Protein AF-A0A160VS84-F1 (afdb_monomer)

Nearest PDB structures (foldseek):
  8jcw-assembly1_3  TM=2.344E-01  e=6.563E+00  Homo sapiens

Secondary structure (DSSP, 8-state):
---SHHHHHHHHHHHHHHHHHHHHHHHHGGGS-HHHHHHHHHHHHHHHHHHHHHH-GGGHHHHHHHHHHHHHHHHHHHHHHTTSS-SSHHHHTTTHHHHHHHHHHHHTS--GGGHHHHHHHHHHHHHHHHHHHHHHHHHHHTTTTHHHHHHTT----S-SS---SHHHHHHHHHHHHHHHH---HHHHHHHHHHHHHTT--HHHHHHHHHHHHH--PPPPPTTS-HHHHHHHHHHHHHHHHHHHHHHHHHHT-

pLDDT: mean 80.09, std 15.18, range [36.78, 97.12]

Mean predicted aligned error: 15.79 Å

Sequence (253 aa):
MGTSAYYLKFQYSEVISAISIGISLFYIAPNLPEGIAFLLQGLGLGIPMYLLSNVIEPLRPMFHYASILTVLGYTLASLEGFRILKGSVFRENVKAFPIAGLLFGAYSVDISNLGVVGFLLRLFSLILSLYLISSLALLGISKKSEEEVIVGNLDIKFFEKSFEDPMLKEAEDAVKEFIVKGDKAPIITYIAFYGAQAGLSRERIEEIIRPILNYRRREYSILTPKWWKVMMEKREVKRREELIKGILRRLER

Solvent-accessible surface area (backbone atoms only — not comparable to full-atom values): 13366 Å² total; per-residue (Å²): 141,89,74,67,71,68,60,57,56,54,57,54,54,53,52,51,51,50,32,49,50,14,49,51,38,37,70,54,18,77,81,46,63,62,24,60,14,32,38,38,31,14,49,14,50,16,51,32,28,43,54,44,19,74,71,40,66,78,50,18,45,16,26,40,36,14,14,54,32,19,38,52,29,16,45,51,18,11,36,29,50,66,60,75,41,90,70,55,55,43,58,77,46,35,73,53,28,35,53,35,14,33,27,49,11,49,42,67,35,89,41,73,92,51,51,70,60,31,52,51,50,29,51,51,25,44,55,51,23,52,51,50,53,50,52,51,53,54,53,67,66,45,76,84,39,58,65,53,58,58,50,72,70,48,84,78,74,84,58,97,60,86,61,86,49,68,69,56,40,53,51,49,50,21,49,49,41,27,37,72,74,63,46,54,65,57,39,50,51,51,51,51,54,52,36,49,74,71,66,49,51,70,69,56,47,46,66,58,43,46,66,63,71,69,56,73,83,84,84,75,64,90,84,58,55,68,73,57,52,54,56,49,50,56,51,49,31,54,52,42,48,52,52,51,56,55,37,55,62,56,74,79,103

InterPro domains:
  IPR060749 Uncharacterized protein AF_2401 [PF27715] (16-253)

Radius of gyration: 28.33 Å; Cα contacts (8 Å, |Δi|>4): 251; chains: 1; bounding box: 63×30×99 Å

Organism: NCBI:txid54262

Structure (mmCIF, N/CA/C/O backbone):
data_AF-A0A160VS84-F1
#
_entry.id   AF-A0A160VS84-F1
#
loop_
_atom_site.group_PDB
_atom_site.id
_atom_site.type_symbol
_atom_site.label_atom_id
_atom_site.label_alt_id
_atom_site.label_comp_id
_atom_site.label_asym_id
_atom_site.label_entity_id
_atom_site.label_seq_id
_atom_site.pdbx_PDB_ins_code
_atom_site.Cartn_x
_atom_site.Cartn_y
_atom_site.Cartn_z
_atom_site.occupancy
_atom_site.B_iso_or_equiv
_atom_site.auth_seq_id
_atom_site.auth_comp_id
_atom_site.auth_asym_id
_atom_site.auth_atom_id
_atom_site.pdbx_PDB_model_num
ATOM 1 N N . MET A 1 1 ? 17.053 -0.630 -55.207 1.00 47.94 1 MET A N 1
ATOM 2 C CA . MET A 1 1 ? 17.166 0.183 -53.975 1.00 47.94 1 MET A CA 1
ATOM 3 C C . MET A 1 1 ? 15.968 1.119 -53.927 1.00 47.94 1 MET A C 1
ATOM 5 O O . MET A 1 1 ? 15.908 2.014 -54.753 1.00 47.94 1 MET A O 1
ATOM 9 N N . GLY A 1 2 ? 14.975 0.867 -53.070 1.00 53.59 2 GLY A N 1
ATOM 10 C CA . GLY A 1 2 ? 13.762 1.700 -53.048 1.00 53.59 2 GLY A CA 1
ATOM 11 C C . GLY A 1 2 ? 12.610 1.205 -52.169 1.00 53.59 2 GLY A C 1
ATOM 12 O O . GLY A 1 2 ? 11.464 1.489 -52.483 1.00 53.59 2 GLY A O 1
ATOM 13 N N . THR A 1 3 ? 12.876 0.450 -51.099 1.00 46.66 3 THR A N 1
ATOM 14 C CA . THR A 1 3 ? 11.820 -0.164 -50.266 1.00 46.66 3 THR A CA 1
ATOM 15 C C . THR A 1 3 ? 11.951 0.102 -48.761 1.00 46.66 3 THR A C 1
ATOM 17 O O . THR A 1 3 ? 11.240 -0.530 -47.995 1.00 46.66 3 THR A O 1
ATOM 20 N N . SER A 1 4 ? 12.791 1.031 -48.280 1.00 53.31 4 SER A N 1
ATOM 21 C CA . SER A 1 4 ? 12.966 1.206 -46.819 1.00 53.31 4 SER A CA 1
ATOM 22 C C . SER A 1 4 ? 12.065 2.262 -46.160 1.00 53.31 4 SER A C 1
ATOM 24 O O . SER A 1 4 ? 11.786 2.153 -44.970 1.00 53.31 4 SER A O 1
ATOM 26 N N . ALA A 1 5 ? 11.543 3.253 -46.892 1.00 50.44 5 ALA A N 1
ATOM 27 C CA . ALA A 1 5 ? 10.802 4.358 -46.266 1.00 50.44 5 ALA A CA 1
ATOM 28 C C . ALA A 1 5 ? 9.355 4.002 -45.863 1.00 50.44 5 ALA A C 1
ATOM 30 O O . ALA A 1 5 ? 8.844 4.520 -44.870 1.00 50.44 5 ALA A O 1
ATOM 31 N N . TYR A 1 6 ? 8.691 3.107 -46.603 1.00 42.88 6 TYR A N 1
ATOM 32 C CA . TYR A 1 6 ? 7.296 2.736 -46.327 1.00 42.88 6 TYR A CA 1
ATOM 33 C C . TYR A 1 6 ? 7.153 1.793 -45.124 1.00 42.88 6 TYR A C 1
ATOM 35 O O . TYR A 1 6 ? 6.213 1.950 -44.347 1.00 42.88 6 TYR A O 1
ATOM 43 N N . TYR A 1 7 ? 8.108 0.882 -44.912 1.00 44.47 7 TYR A N 1
ATOM 44 C CA . TYR A 1 7 ? 8.084 -0.036 -43.766 1.00 44.47 7 TYR A CA 1
ATOM 45 C C . TYR A 1 7 ? 8.357 0.675 -42.436 1.00 44.47 7 TYR A C 1
ATOM 47 O O . TYR A 1 7 ? 7.700 0.378 -41.442 1.00 44.47 7 TYR A O 1
ATOM 55 N N . LEU A 1 8 ? 9.243 1.678 -42.426 1.00 50.06 8 LEU A N 1
ATOM 56 C CA . LEU A 1 8 ? 9.500 2.494 -41.235 1.00 50.06 8 LEU A CA 1
ATOM 57 C C . LEU A 1 8 ? 8.254 3.279 -40.795 1.00 50.06 8 LEU A C 1
ATOM 59 O O . LEU A 1 8 ? 7.961 3.360 -39.607 1.00 50.06 8 LEU A O 1
ATOM 63 N N . LYS A 1 9 ? 7.481 3.833 -41.737 1.00 50.44 9 LYS A N 1
ATOM 64 C CA . LYS A 1 9 ? 6.324 4.685 -41.413 1.00 50.44 9 LYS A CA 1
ATOM 65 C C . LYS A 1 9 ? 5.155 3.903 -40.798 1.00 50.44 9 LYS A C 1
ATOM 67 O O . LYS A 1 9 ? 4.474 4.429 -39.920 1.00 50.44 9 LYS A O 1
ATOM 72 N N . PHE A 1 10 ? 4.952 2.656 -41.228 1.00 49.56 10 PHE A N 1
ATOM 73 C CA . PHE A 1 10 ? 3.892 1.787 -40.707 1.00 49.56 10 PHE A CA 1
ATOM 74 C C . PHE A 1 10 ? 4.165 1.397 -39.243 1.00 49.56 10 PHE A C 1
ATOM 76 O O . PHE A 1 10 ? 3.295 1.548 -38.386 1.00 49.56 10 PHE A O 1
ATOM 83 N N . GLN A 1 11 ? 5.421 1.061 -38.932 1.00 65.19 11 GLN A N 1
ATOM 84 C CA . GLN A 1 11 ? 5.853 0.599 -37.610 1.00 65.19 11 GLN A CA 1
ATOM 85 C C . GLN A 1 11 ? 5.661 1.647 -36.497 1.00 65.19 11 GLN A C 1
ATOM 87 O O . GLN A 1 11 ? 5.225 1.313 -35.397 1.00 65.19 11 GLN A O 1
ATOM 92 N N . TYR A 1 12 ? 5.923 2.931 -36.774 1.00 73.88 12 TYR A N 1
ATOM 93 C CA . TYR A 1 12 ? 5.720 3.991 -35.776 1.00 73.88 12 TYR A CA 1
ATOM 94 C C . TYR A 1 12 ? 4.242 4.307 -35.534 1.00 73.88 12 TYR A C 1
ATOM 96 O O . TYR A 1 12 ? 3.856 4.575 -34.397 1.00 73.88 12 TYR A O 1
ATOM 104 N N . SER A 1 13 ? 3.409 4.269 -36.579 1.00 79.31 13 SER A N 1
ATOM 105 C CA . SER A 1 13 ? 1.977 4.559 -36.440 1.00 79.31 13 SER A CA 1
ATOM 106 C C . SER A 1 13 ? 1.261 3.527 -35.562 1.00 79.31 13 SER A C 1
ATOM 108 O O . SER A 1 13 ? 0.465 3.901 -34.700 1.00 79.31 13 SER A O 1
ATOM 110 N N . GLU A 1 14 ? 1.627 2.250 -35.696 1.00 82.06 14 GLU A N 1
ATOM 111 C CA . GLU A 1 14 ? 1.099 1.160 -34.874 1.00 82.06 14 GLU A CA 1
ATOM 112 C C . GLU A 1 14 ? 1.511 1.317 -33.406 1.00 82.06 14 GLU A C 1
ATOM 114 O O . GLU A 1 14 ? 0.655 1.270 -32.521 1.00 82.06 14 GLU A O 1
ATOM 119 N N . VAL A 1 15 ? 2.790 1.608 -33.134 1.00 86.25 15 VAL A N 1
ATOM 120 C CA . VAL A 1 15 ? 3.281 1.821 -31.762 1.00 86.25 15 VAL A CA 1
ATOM 121 C C . VAL A 1 15 ? 2.582 3.003 -31.092 1.00 86.25 15 VAL A C 1
ATOM 123 O O . VAL A 1 15 ? 2.129 2.881 -29.955 1.00 86.25 15 VAL A O 1
ATOM 126 N N . ILE A 1 16 ? 2.462 4.138 -31.786 1.00 87.94 16 ILE A N 1
ATOM 127 C CA . ILE A 1 16 ? 1.804 5.332 -31.240 1.00 87.94 16 ILE A CA 1
ATOM 128 C C . ILE A 1 16 ? 0.332 5.035 -30.957 1.00 87.94 16 ILE A C 1
ATOM 130 O O . ILE A 1 16 ? -0.148 5.359 -29.874 1.00 87.94 16 ILE A O 1
ATOM 134 N N . SER A 1 17 ? -0.368 4.365 -31.878 1.00 89.88 17 SER A N 1
ATOM 135 C CA . SER A 1 17 ? -1.777 4.009 -31.685 1.00 89.88 17 SER A CA 1
ATOM 136 C C . SER A 1 17 ? -1.987 3.095 -30.473 1.00 89.88 17 SER A C 1
ATOM 138 O O . SER A 1 17 ? -2.872 3.346 -29.657 1.00 89.88 17 SER A O 1
ATOM 140 N N . ALA A 1 18 ? -1.128 2.092 -30.285 1.00 89.19 18 ALA A N 1
ATOM 141 C CA . ALA A 1 18 ? -1.210 1.180 -29.154 1.00 89.19 18 ALA A CA 1
ATOM 142 C C . ALA A 1 18 ? -0.843 1.865 -27.825 1.00 89.19 18 ALA A C 1
ATOM 144 O O . ALA A 1 18 ? -1.477 1.597 -26.803 1.00 89.19 18 ALA A O 1
ATOM 145 N N . ILE A 1 19 ? 0.112 2.804 -27.836 1.00 92.44 19 ILE A N 1
ATOM 146 C CA . ILE A 1 19 ? 0.403 3.663 -26.679 1.00 92.44 19 ILE A CA 1
ATOM 147 C C . ILE A 1 19 ? -0.818 4.523 -26.335 1.00 92.44 19 ILE A C 1
ATOM 149 O O . ILE A 1 19 ? -1.213 4.573 -25.171 1.00 92.44 19 ILE A O 1
ATOM 153 N N . SER A 1 20 ? -1.443 5.163 -27.328 1.00 93.06 20 SER A N 1
ATOM 154 C CA . SER A 1 20 ? -2.650 5.967 -27.124 1.00 93.06 20 SER A CA 1
ATOM 155 C C . SER A 1 20 ? -3.784 5.135 -26.528 1.00 93.06 20 SER A C 1
ATOM 157 O O . SER A 1 20 ? -4.372 5.556 -25.536 1.00 93.06 20 SER A O 1
ATOM 159 N N . ILE A 1 21 ? -4.036 3.933 -27.059 1.00 93.25 21 ILE A N 1
ATOM 160 C CA . ILE A 1 21 ? -5.044 3.006 -26.524 1.00 93.25 21 ILE A CA 1
ATOM 161 C C . ILE A 1 21 ? -4.725 2.629 -25.073 1.00 93.25 21 ILE A C 1
ATOM 163 O O . ILE A 1 21 ? -5.611 2.688 -24.222 1.00 93.25 21 ILE A O 1
ATOM 167 N N . GLY A 1 22 ? -3.471 2.282 -24.765 1.00 92.12 22 GLY A N 1
ATOM 168 C CA . GLY A 1 22 ? -3.052 1.949 -23.402 1.00 92.12 22 GLY A CA 1
ATOM 169 C C . GLY A 1 22 ? -3.292 3.099 -22.420 1.00 92.12 22 GLY A C 1
ATOM 170 O O . GLY A 1 22 ? -3.908 2.909 -21.369 1.00 92.12 22 GLY A O 1
ATOM 171 N N . ILE A 1 23 ? -2.903 4.318 -22.800 1.00 90.88 23 ILE A N 1
ATOM 172 C CA . ILE A 1 23 ? -3.137 5.521 -21.994 1.00 90.88 23 ILE A CA 1
ATOM 173 C C . ILE A 1 23 ? -4.642 5.762 -21.807 1.00 90.88 23 ILE A C 1
ATOM 175 O O . ILE A 1 23 ? -5.085 6.013 -20.687 1.00 90.88 23 ILE A O 1
ATOM 179 N N . SER A 1 24 ? -5.450 5.641 -22.863 1.00 92.94 24 SER A N 1
ATOM 180 C CA . SER A 1 24 ? -6.907 5.777 -22.765 1.00 92.94 24 SER A CA 1
ATOM 181 C C . SER A 1 24 ? -7.516 4.758 -21.800 1.00 92.94 24 SER A C 1
ATOM 183 O O . SER A 1 24 ? -8.329 5.136 -20.956 1.00 92.94 24 SER A O 1
ATOM 185 N N . LEU A 1 25 ? -7.088 3.492 -21.860 1.00 90.75 25 LEU A N 1
ATOM 186 C CA . LEU A 1 25 ? -7.521 2.458 -20.915 1.00 90.75 25 LEU A CA 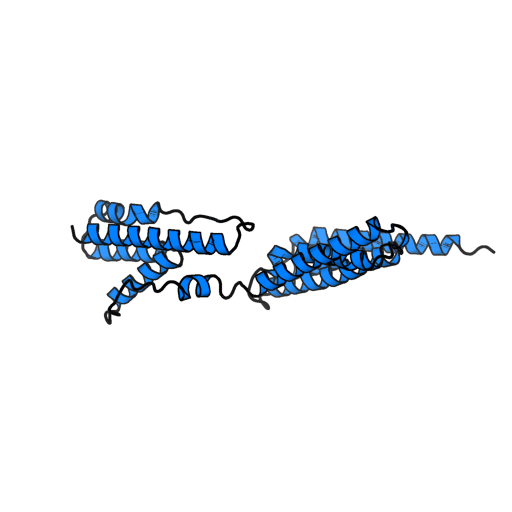1
ATOM 187 C C . LEU A 1 25 ? -7.168 2.834 -19.473 1.00 90.75 25 LEU A C 1
ATOM 189 O O . LEU A 1 25 ? -8.019 2.720 -18.594 1.00 90.75 25 LEU A O 1
ATOM 193 N N . PHE A 1 26 ? -5.957 3.343 -19.234 1.00 90.62 26 PHE A N 1
ATOM 194 C CA . PHE A 1 26 ? -5.530 3.782 -17.906 1.00 90.62 26 PHE A CA 1
ATOM 195 C C . PHE A 1 26 ? -6.420 4.900 -17.334 1.00 90.62 26 PHE A C 1
ATOM 197 O O . PHE A 1 26 ? -6.752 4.865 -16.149 1.00 90.62 26 PHE A O 1
ATOM 204 N N . TYR A 1 27 ? -6.841 5.862 -18.162 1.00 90.25 27 TYR A N 1
ATOM 205 C CA . TYR A 1 27 ? -7.703 6.974 -17.736 1.00 90.25 27 TYR A CA 1
ATOM 206 C C . TYR A 1 27 ? -9.176 6.595 -17.558 1.00 90.25 27 TYR A C 1
ATOM 208 O O . TYR A 1 27 ? -9.849 7.185 -16.716 1.00 90.25 27 TYR A O 1
ATOM 216 N N . ILE A 1 28 ? -9.688 5.634 -18.331 1.00 92.75 28 ILE A N 1
ATOM 217 C CA . ILE A 1 28 ? -11.086 5.179 -18.232 1.00 92.75 28 ILE A CA 1
ATOM 218 C C . ILE A 1 28 ? -11.269 4.218 -17.050 1.00 92.75 28 ILE A C 1
ATOM 220 O O . ILE A 1 28 ? -12.317 4.215 -16.402 1.00 92.75 28 ILE A O 1
ATOM 224 N N . ALA A 1 29 ? -10.241 3.430 -16.739 1.00 86.69 29 ALA A N 1
ATOM 225 C CA . ALA A 1 29 ? -10.283 2.378 -15.734 1.00 86.69 29 ALA A CA 1
ATOM 226 C C . ALA A 1 29 ? -10.765 2.779 -14.319 1.00 86.69 29 ALA A C 1
ATOM 228 O O . ALA A 1 29 ? -11.477 1.971 -13.728 1.00 86.69 29 ALA A O 1
ATOM 229 N N . PRO A 1 30 ? -10.473 3.973 -13.755 1.00 83.75 30 PRO A N 1
ATOM 230 C CA . PRO A 1 30 ? -10.975 4.380 -12.437 1.00 83.75 30 PRO A CA 1
ATOM 231 C C . PRO A 1 30 ? -12.504 4.390 -12.301 1.00 83.75 30 PRO A C 1
ATOM 233 O O . PRO A 1 30 ? -13.007 4.339 -11.185 1.00 83.75 30 PRO A O 1
ATOM 236 N N . ASN A 1 31 ? -13.241 4.458 -13.415 1.00 86.62 31 ASN A N 1
ATOM 237 C CA . ASN A 1 31 ? -14.707 4.461 -13.415 1.00 86.62 31 ASN A CA 1
ATOM 238 C C . ASN A 1 31 ? -15.319 3.052 -13.306 1.00 86.62 31 ASN A C 1
ATOM 240 O O . ASN A 1 31 ? -16.540 2.905 -13.318 1.00 86.62 31 ASN A O 1
ATOM 244 N N . LEU A 1 32 ? -14.489 2.008 -13.256 1.00 88.00 32 LEU A N 1
ATOM 245 C CA . LEU A 1 32 ? -14.907 0.609 -13.224 1.00 88.00 32 LEU A CA 1
ATOM 246 C C . LEU A 1 32 ? -14.804 0.023 -11.805 1.00 88.00 32 LEU A C 1
ATOM 248 O O . LEU A 1 32 ? -14.143 0.600 -10.941 1.00 88.00 32 LEU A O 1
ATOM 252 N N . PRO A 1 33 ? -15.425 -1.144 -11.542 1.00 89.12 33 PRO A N 1
ATOM 253 C CA . PRO A 1 33 ? -15.282 -1.838 -10.264 1.00 89.12 33 PRO A CA 1
ATOM 254 C C . PRO A 1 33 ? -13.810 -2.096 -9.915 1.00 89.12 33 PRO A C 1
ATOM 256 O O . PRO A 1 33 ? -13.038 -2.480 -10.792 1.00 89.12 33 PRO A O 1
ATOM 259 N N . GLU A 1 34 ? -13.436 -1.941 -8.640 1.00 76.44 34 GLU A N 1
ATOM 260 C CA . GLU A 1 34 ? -12.035 -1.885 -8.180 1.00 76.44 34 GLU A CA 1
ATOM 261 C C . GLU A 1 34 ? -11.122 -2.966 -8.782 1.00 76.44 34 GLU A C 1
ATOM 263 O O . GLU A 1 34 ? -10.063 -2.647 -9.319 1.00 76.44 34 GLU A O 1
ATOM 268 N N . GLY A 1 35 ? -11.527 -4.242 -8.742 1.00 81.25 35 GLY A N 1
ATOM 269 C CA . GLY A 1 35 ? -10.725 -5.340 -9.295 1.00 81.25 35 GLY A CA 1
ATOM 270 C C . GLY A 1 35 ? -10.429 -5.171 -10.791 1.00 81.25 35 GLY A C 1
ATOM 271 O O . GLY A 1 35 ? -9.290 -5.342 -11.227 1.00 81.25 35 GLY A O 1
ATOM 272 N N . ILE A 1 36 ? -11.428 -4.764 -11.574 1.00 89.19 36 ILE A N 1
ATOM 273 C CA . ILE A 1 36 ? -11.304 -4.539 -13.021 1.00 89.19 36 ILE A CA 1
ATOM 274 C C . ILE A 1 36 ? -10.523 -3.248 -13.299 1.00 89.19 36 ILE A C 1
ATOM 276 O O . ILE A 1 36 ? -9.694 -3.220 -14.210 1.00 89.19 36 ILE A O 1
ATOM 280 N N . ALA A 1 37 ? -10.741 -2.206 -12.492 1.00 88.56 37 ALA A N 1
ATOM 281 C CA . ALA A 1 37 ? -10.046 -0.929 -12.601 1.00 88.56 37 ALA A CA 1
ATOM 282 C C . ALA A 1 37 ? -8.523 -1.110 -12.516 1.00 88.56 37 ALA A C 1
ATOM 284 O O . ALA A 1 37 ? -7.802 -0.674 -13.412 1.00 88.56 37 ALA A O 1
ATOM 285 N N . PHE A 1 38 ? -8.021 -1.821 -11.500 1.00 88.81 38 PHE A N 1
ATOM 286 C CA . PHE A 1 38 ? -6.580 -2.067 -11.376 1.00 88.81 38 PHE A CA 1
ATOM 287 C C . PHE A 1 38 ? -6.032 -2.912 -12.530 1.00 88.81 38 PHE A C 1
ATOM 289 O O . PHE A 1 38 ? -4.967 -2.605 -13.057 1.00 88.81 38 PHE A O 1
ATOM 296 N N . LEU A 1 39 ? -6.758 -3.935 -12.981 1.00 93.12 39 LEU A N 1
ATOM 297 C CA . LEU A 1 39 ? -6.299 -4.781 -14.085 1.00 93.12 39 LEU A CA 1
ATOM 298 C C . LEU A 1 39 ? -6.134 -3.968 -15.380 1.00 93.12 39 LEU A C 1
ATOM 300 O O . LEU A 1 39 ? -5.090 -4.037 -16.031 1.00 93.12 39 LEU A O 1
ATOM 304 N N . LEU A 1 40 ? -7.125 -3.138 -15.716 1.00 92.31 40 LEU A N 1
ATOM 305 C CA . LEU A 1 40 ? -7.075 -2.280 -16.901 1.00 92.31 40 LEU A CA 1
ATOM 306 C C . LEU A 1 40 ? -6.039 -1.161 -16.782 1.00 92.31 40 LEU A C 1
ATOM 308 O O . LEU A 1 40 ? -5.398 -0.840 -17.778 1.00 92.31 40 LEU A O 1
ATOM 312 N N . GLN A 1 41 ? -5.809 -0.610 -15.587 1.00 91.50 41 GLN A N 1
ATOM 313 C CA . GLN A 1 41 ? -4.693 0.315 -15.362 1.00 91.50 41 GLN A CA 1
ATOM 314 C C . GLN A 1 41 ? -3.335 -0.366 -15.566 1.00 91.50 41 GLN A C 1
ATOM 316 O O . GLN A 1 41 ? -2.444 0.209 -16.192 1.00 91.50 41 GLN A O 1
ATOM 321 N N . GLY A 1 42 ? -3.188 -1.601 -15.082 1.00 93.56 42 GLY A N 1
ATOM 322 C CA . GLY A 1 42 ? -1.980 -2.402 -15.249 1.00 93.56 42 GLY A CA 1
ATOM 323 C C . GLY A 1 42 ? -1.661 -2.685 -16.709 1.00 93.56 42 GLY A C 1
ATOM 324 O O . GLY A 1 42 ? -0.532 -2.465 -17.141 1.00 93.56 42 GLY A O 1
ATOM 325 N N . LEU A 1 43 ? -2.658 -3.112 -17.488 1.00 95.12 43 LEU A N 1
ATOM 326 C CA . LEU A 1 43 ? -2.511 -3.305 -18.934 1.00 95.12 43 LEU A CA 1
ATOM 327 C C . LEU A 1 43 ? -2.287 -1.975 -19.663 1.00 95.12 43 LEU A C 1
ATOM 329 O O . LEU A 1 43 ? -1.413 -1.887 -20.526 1.00 95.12 43 LEU A O 1
ATOM 333 N N . GLY A 1 44 ? -3.031 -0.937 -19.275 1.00 93.38 44 GLY A N 1
ATOM 334 C CA . GLY A 1 44 ? -2.958 0.399 -19.856 1.00 93.38 44 GLY A CA 1
ATOM 335 C C . GLY A 1 44 ? -1.592 1.065 -19.697 1.00 93.38 44 GLY A C 1
ATOM 336 O O . GLY A 1 44 ? -1.182 1.808 -20.578 1.00 93.38 44 GLY A O 1
ATOM 337 N N . LEU A 1 45 ? -0.849 0.760 -18.629 1.00 95.31 45 LEU A N 1
ATOM 338 C CA . LEU A 1 45 ? 0.540 1.205 -18.450 1.00 95.31 45 LEU A CA 1
ATOM 339 C C . LEU A 1 45 ? 1.574 0.190 -18.952 1.00 95.31 45 LEU A C 1
ATOM 341 O O . LEU A 1 45 ? 2.584 0.580 -19.540 1.00 95.31 45 LEU A O 1
ATOM 345 N N . GLY A 1 46 ? 1.332 -1.103 -18.737 1.00 96.25 46 GLY A N 1
ATOM 346 C CA . GLY A 1 46 ? 2.260 -2.172 -19.094 1.00 96.25 46 GLY A CA 1
ATOM 347 C C . GLY A 1 46 ? 2.490 -2.266 -20.600 1.00 96.25 46 GLY A C 1
ATOM 348 O O . GLY A 1 46 ? 3.637 -2.316 -21.036 1.00 96.25 46 GLY A O 1
ATOM 349 N N . ILE A 1 47 ? 1.424 -2.208 -21.407 1.00 95.00 47 ILE A N 1
ATOM 350 C CA . ILE A 1 47 ? 1.526 -2.297 -22.873 1.00 95.00 47 ILE A CA 1
ATOM 351 C C . ILE A 1 47 ? 2.369 -1.142 -23.446 1.00 95.00 47 ILE A C 1
ATOM 353 O O . ILE A 1 47 ? 3.337 -1.433 -24.153 1.00 95.00 47 ILE A O 1
ATOM 357 N N . PRO A 1 48 ? 2.106 0.145 -23.127 1.00 95.44 48 PRO A N 1
ATOM 358 C CA . PRO A 1 48 ? 2.977 1.237 -23.556 1.00 95.44 48 PRO A CA 1
ATOM 359 C C . PRO A 1 48 ? 4.435 1.057 -23.138 1.00 95.44 48 PRO A C 1
ATOM 361 O O . PRO A 1 48 ? 5.326 1.284 -23.951 1.00 95.44 48 PRO A O 1
ATOM 364 N N . MET A 1 49 ? 4.699 0.614 -21.904 1.00 96.00 49 MET A N 1
ATOM 365 C CA . MET A 1 49 ? 6.069 0.361 -21.449 1.00 96.00 49 MET A CA 1
ATOM 366 C C . MET A 1 49 ? 6.737 -0.758 -22.253 1.00 96.00 49 MET A C 1
ATOM 368 O O . MET A 1 49 ? 7.865 -0.592 -22.711 1.00 96.00 49 MET A O 1
ATOM 372 N N . TYR A 1 50 ? 6.046 -1.868 -22.507 1.00 95.94 50 TYR A N 1
ATOM 373 C CA . TYR A 1 50 ? 6.575 -2.941 -23.345 1.00 95.94 50 TYR A CA 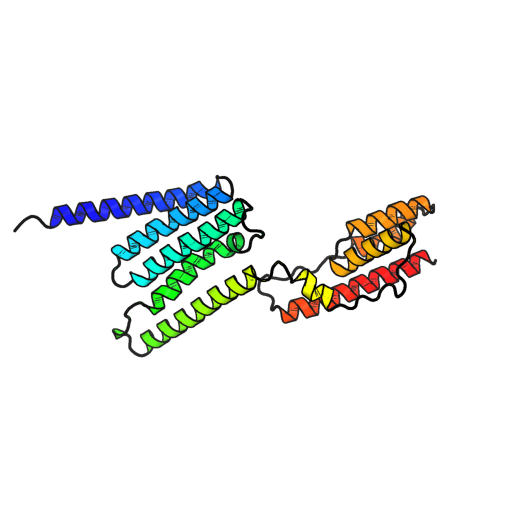1
ATOM 374 C C . TYR A 1 50 ? 6.897 -2.455 -24.764 1.00 95.94 50 TYR A C 1
ATOM 376 O O . TYR A 1 50 ? 7.973 -2.740 -25.289 1.00 95.94 50 TYR A O 1
ATOM 384 N N . LEU A 1 51 ? 6.010 -1.667 -25.371 1.00 94.06 51 LEU A N 1
ATOM 385 C CA . LEU A 1 51 ? 6.236 -1.103 -26.702 1.00 94.06 51 LEU A CA 1
ATOM 386 C C . LEU A 1 51 ? 7.424 -0.138 -26.724 1.00 94.06 51 LEU A C 1
ATOM 388 O O . LEU A 1 51 ? 8.282 -0.250 -27.598 1.00 94.06 51 LEU A O 1
ATOM 392 N N . LEU A 1 52 ? 7.532 0.749 -25.730 1.00 92.88 52 LEU A N 1
ATOM 393 C CA . LEU A 1 52 ? 8.681 1.646 -25.578 1.00 92.88 52 LEU A CA 1
ATOM 394 C C . LEU A 1 52 ? 9.995 0.872 -25.431 1.00 92.88 52 LEU A C 1
ATOM 396 O O . LEU A 1 52 ? 11.012 1.311 -25.965 1.00 92.88 52 LEU A O 1
ATOM 400 N N . SER A 1 53 ? 9.975 -0.303 -24.789 1.00 94.69 53 SER A N 1
ATOM 401 C CA . SER A 1 53 ? 11.163 -1.158 -24.673 1.00 94.69 53 SER A CA 1
ATOM 402 C C . SER A 1 53 ? 11.694 -1.647 -26.024 1.00 94.69 53 SER A C 1
ATOM 404 O O . SER A 1 53 ? 12.896 -1.850 -26.167 1.00 94.69 53 SER A O 1
ATOM 406 N N . ASN A 1 54 ? 10.823 -1.791 -27.027 1.00 89.81 54 ASN A N 1
ATOM 407 C CA . ASN A 1 54 ? 11.207 -2.222 -28.372 1.00 89.81 54 ASN A CA 1
ATOM 408 C C . ASN A 1 54 ? 11.615 -1.052 -29.282 1.00 89.81 54 ASN A C 1
ATOM 410 O O . ASN A 1 54 ? 12.293 -1.278 -30.278 1.00 89.81 54 ASN A O 1
ATOM 414 N N . VAL A 1 55 ? 11.213 0.183 -28.957 1.00 90.00 55 VAL A N 1
ATOM 415 C CA . VAL A 1 55 ? 11.546 1.382 -29.749 1.00 90.00 55 VAL A CA 1
ATOM 416 C C . VAL A 1 55 ? 12.809 2.076 -29.246 1.00 90.00 55 VAL A C 1
ATOM 418 O O . VAL A 1 55 ? 13.603 2.566 -30.046 1.00 90.00 55 VAL A O 1
ATOM 421 N N . ILE A 1 56 ? 13.009 2.137 -27.928 1.00 90.12 56 ILE A N 1
ATOM 422 C CA . ILE A 1 56 ? 14.129 2.854 -27.310 1.00 90.12 56 ILE A CA 1
ATOM 423 C C . ILE A 1 56 ? 15.176 1.838 -26.857 1.00 90.12 56 ILE A C 1
ATOM 425 O O . ILE A 1 56 ? 15.273 1.506 -25.677 1.00 90.12 56 ILE A O 1
ATOM 429 N N . GLU A 1 57 ? 15.965 1.346 -27.811 1.00 88.31 57 GLU A N 1
ATOM 430 C CA . GLU A 1 57 ? 16.935 0.263 -27.603 1.00 88.31 57 GLU A CA 1
ATOM 431 C C . GLU A 1 57 ? 17.900 0.492 -26.417 1.00 88.31 57 GLU A C 1
ATOM 433 O O . GLU A 1 57 ? 18.030 -0.420 -25.595 1.00 88.31 57 GLU A O 1
ATOM 438 N N . PRO A 1 58 ? 18.481 1.695 -26.202 1.00 88.94 58 PRO A N 1
ATOM 439 C CA . PRO A 1 58 ? 19.363 1.933 -25.055 1.00 88.94 58 PRO A CA 1
ATOM 440 C C . PRO A 1 58 ? 18.660 1.803 -23.698 1.00 88.94 58 PRO A C 1
ATOM 442 O O . PRO A 1 58 ? 19.285 1.448 -22.707 1.00 88.94 58 PRO A O 1
ATOM 445 N N . LEU A 1 59 ? 17.354 2.080 -23.634 1.00 91.19 59 LEU A N 1
ATOM 446 C CA . LEU A 1 59 ? 16.552 2.012 -22.407 1.00 91.19 59 LEU A CA 1
ATOM 447 C C . LEU A 1 59 ? 15.675 0.756 -22.355 1.00 91.19 59 LEU A C 1
ATOM 449 O O . LEU A 1 59 ? 14.828 0.625 -21.468 1.00 91.19 59 LEU A O 1
ATOM 453 N N . ARG A 1 60 ? 15.881 -0.189 -23.279 1.00 93.06 60 ARG A N 1
ATOM 454 C CA . ARG A 1 60 ? 15.087 -1.413 -23.387 1.00 93.06 60 ARG A CA 1
ATOM 455 C C . ARG A 1 60 ? 14.945 -2.153 -22.054 1.00 93.06 60 ARG A C 1
ATOM 457 O O . ARG A 1 60 ? 13.806 -2.461 -21.699 1.00 93.06 60 ARG A O 1
ATOM 464 N N . PRO A 1 61 ? 16.015 -2.391 -21.264 1.00 94.19 61 PRO A N 1
ATOM 465 C CA . PRO A 1 61 ? 15.877 -3.082 -19.986 1.00 94.19 61 PRO A CA 1
ATOM 466 C C . PRO A 1 61 ? 14.959 -2.336 -19.008 1.00 94.19 61 PRO A C 1
ATOM 468 O O . PRO A 1 61 ? 14.090 -2.959 -18.404 1.00 94.19 61 PRO A O 1
ATOM 471 N N . MET A 1 62 ? 15.080 -1.005 -18.900 1.00 94.94 62 MET A N 1
ATOM 472 C CA . MET A 1 62 ? 14.236 -0.176 -18.022 1.00 94.94 62 MET A CA 1
ATOM 473 C C . MET A 1 62 ? 12.757 -0.380 -1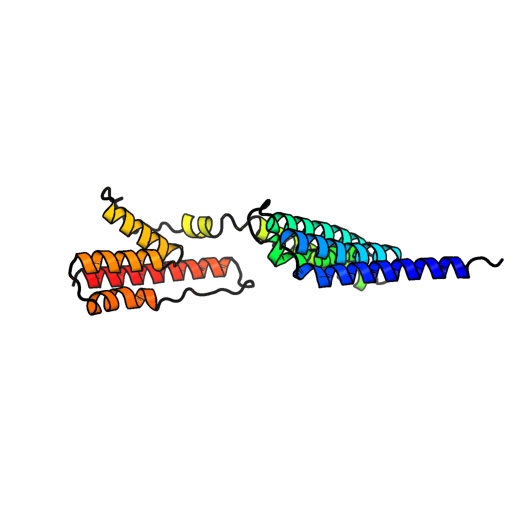8.309 1.00 94.94 62 MET A C 1
ATOM 475 O O . MET A 1 62 ? 11.987 -0.735 -17.419 1.00 94.94 62 MET A O 1
ATOM 479 N N . PHE A 1 63 ? 12.367 -0.186 -19.564 1.00 96.38 63 PHE A N 1
ATOM 480 C CA . PHE A 1 63 ? 10.972 -0.279 -19.967 1.00 96.38 63 PHE A CA 1
ATOM 481 C C . PHE A 1 63 ? 10.441 -1.718 -19.920 1.00 96.38 63 PHE A C 1
ATOM 483 O O . PHE A 1 63 ? 9.284 -1.932 -19.559 1.00 96.38 63 PHE A O 1
ATOM 490 N N . HIS A 1 64 ? 11.285 -2.713 -20.208 1.00 96.38 64 HIS A N 1
ATOM 491 C CA . HIS A 1 64 ? 10.897 -4.120 -20.147 1.00 96.38 64 HIS A CA 1
ATOM 492 C C . HIS A 1 64 ? 10.592 -4.573 -18.710 1.00 96.38 64 HIS A C 1
ATOM 494 O O . HIS A 1 64 ? 9.510 -5.099 -18.444 1.00 96.38 64 HIS A O 1
ATOM 500 N N . TYR A 1 65 ? 11.494 -4.305 -17.758 1.00 95.69 65 TYR A N 1
ATOM 501 C CA . TYR A 1 65 ? 11.260 -4.628 -16.346 1.00 95.69 65 TYR A CA 1
ATOM 502 C C . TYR A 1 65 ? 10.111 -3.812 -15.749 1.00 95.69 65 TYR A C 1
ATOM 504 O O . TYR A 1 65 ? 9.313 -4.351 -14.979 1.00 95.69 65 TYR A O 1
ATOM 512 N N . ALA A 1 66 ? 9.977 -2.539 -16.133 1.00 96.56 66 ALA A N 1
ATOM 513 C CA . ALA A 1 66 ? 8.844 -1.712 -15.734 1.00 96.56 66 ALA A CA 1
ATOM 514 C C . ALA A 1 66 ? 7.513 -2.296 -16.214 1.00 96.56 66 ALA A C 1
ATOM 516 O O . ALA A 1 66 ? 6.582 -2.388 -15.417 1.00 96.56 66 ALA A O 1
ATOM 517 N N . SER A 1 67 ? 7.432 -2.775 -17.459 1.00 97.12 67 SER A N 1
ATOM 518 C CA . SER A 1 67 ? 6.243 -3.463 -17.971 1.00 97.12 67 SER A CA 1
ATOM 519 C C . SER A 1 67 ? 5.901 -4.703 -17.143 1.00 97.12 67 SER A C 1
ATOM 521 O O . SER A 1 67 ? 4.765 -4.842 -16.691 1.00 97.12 67 SER A O 1
ATOM 523 N N . ILE A 1 68 ? 6.875 -5.592 -16.913 1.00 96.62 68 ILE A N 1
ATOM 524 C CA . ILE A 1 68 ? 6.660 -6.842 -16.165 1.00 96.62 68 ILE A CA 1
ATOM 525 C C . ILE A 1 68 ? 6.163 -6.546 -14.748 1.00 96.62 68 ILE A C 1
ATOM 527 O O . ILE A 1 68 ? 5.137 -7.083 -14.327 1.00 96.62 68 ILE A O 1
ATOM 531 N N . LEU A 1 69 ? 6.859 -5.670 -14.017 1.00 95.25 69 LEU A N 1
ATOM 532 C CA . LEU A 1 69 ? 6.477 -5.352 -12.644 1.00 95.25 69 LEU A CA 1
ATOM 533 C C . LEU A 1 69 ? 5.157 -4.588 -12.576 1.00 95.25 69 LEU A C 1
ATOM 535 O O . LEU A 1 69 ? 4.390 -4.828 -11.651 1.00 95.25 69 LEU A O 1
ATOM 539 N N . THR A 1 70 ? 4.847 -3.733 -13.553 1.00 96.06 70 THR A N 1
ATOM 540 C CA . THR A 1 70 ? 3.534 -3.075 -13.643 1.00 96.06 70 THR A CA 1
ATOM 541 C C . THR A 1 70 ? 2.423 -4.106 -13.760 1.00 96.06 70 THR A C 1
ATOM 543 O O . THR A 1 70 ? 1.512 -4.111 -12.935 1.00 96.06 70 THR A O 1
ATOM 546 N N . VAL A 1 71 ? 2.512 -5.022 -14.728 1.00 96.19 71 VAL A N 1
ATOM 547 C CA . VAL A 1 71 ? 1.495 -6.068 -14.905 1.00 96.19 71 VAL A CA 1
ATOM 548 C C . VAL A 1 71 ? 1.367 -6.906 -13.634 1.00 96.19 71 VAL A C 1
ATOM 550 O O . VAL A 1 71 ? 0.252 -7.126 -13.164 1.00 96.19 71 VAL A O 1
ATOM 553 N N . LEU A 1 72 ? 2.485 -7.301 -13.020 1.00 95.06 72 LEU A N 1
ATOM 554 C CA . LEU A 1 72 ? 2.483 -8.068 -11.775 1.00 95.06 72 LEU A CA 1
ATOM 555 C C . LEU A 1 72 ? 1.806 -7.310 -10.620 1.00 95.06 72 LEU A C 1
ATOM 557 O O . LEU A 1 72 ? 0.884 -7.831 -9.997 1.00 95.06 72 LEU A O 1
ATOM 561 N N . GLY A 1 73 ? 2.232 -6.077 -10.346 1.00 92.31 73 GLY A N 1
ATOM 562 C CA . GLY A 1 73 ? 1.733 -5.269 -9.233 1.00 92.31 73 GLY A CA 1
ATOM 563 C C . GLY A 1 73 ? 0.250 -4.947 -9.349 1.00 92.31 73 GLY A C 1
ATOM 564 O O . GLY A 1 73 ? -0.498 -5.100 -8.385 1.00 92.31 73 GLY A O 1
ATOM 565 N N . TYR A 1 74 ? -0.196 -4.566 -10.545 1.00 94.06 74 TYR A N 1
ATOM 566 C CA . TYR A 1 74 ? -1.606 -4.284 -10.802 1.00 94.06 74 TYR A CA 1
ATOM 567 C C . TYR A 1 74 ? -2.467 -5.553 -10.826 1.00 94.06 74 TYR A C 1
ATOM 569 O O . TYR A 1 74 ? -3.623 -5.498 -10.413 1.00 94.06 74 TYR A O 1
ATOM 577 N N . THR A 1 75 ? -1.916 -6.709 -11.214 1.00 94.44 75 THR A N 1
ATOM 578 C CA . THR A 1 75 ? -2.610 -8.001 -11.065 1.00 94.44 75 THR A CA 1
ATOM 579 C C . THR A 1 75 ? -2.804 -8.343 -9.588 1.00 94.44 75 THR A C 1
ATOM 581 O O . THR A 1 75 ? -3.908 -8.691 -9.180 1.00 94.44 75 THR A O 1
ATOM 584 N N . LEU A 1 76 ? -1.776 -8.172 -8.751 1.00 91.00 76 LEU A N 1
ATOM 585 C CA . LEU A 1 76 ? -1.892 -8.380 -7.302 1.00 91.00 76 LEU A CA 1
ATOM 586 C C . LEU A 1 76 ? -2.898 -7.408 -6.661 1.00 91.00 76 LEU A C 1
ATOM 588 O O . LEU A 1 76 ? -3.728 -7.824 -5.853 1.00 91.00 76 LEU A O 1
ATOM 592 N N . ALA A 1 77 ? -2.887 -6.135 -7.066 1.00 87.81 77 ALA A N 1
ATOM 593 C CA . ALA A 1 77 ? -3.869 -5.140 -6.628 1.00 87.81 77 ALA A CA 1
ATOM 594 C C . ALA A 1 77 ? -5.300 -5.488 -7.084 1.00 87.81 77 ALA A C 1
ATOM 596 O O . ALA A 1 77 ? -6.256 -5.316 -6.327 1.00 87.81 77 ALA A O 1
ATOM 597 N N . SER A 1 78 ? -5.451 -6.028 -8.295 1.00 91.94 78 SER A N 1
ATOM 598 C CA . SER A 1 78 ? -6.725 -6.525 -8.820 1.00 91.94 78 SER A CA 1
ATOM 599 C C . SER A 1 78 ? -7.255 -7.707 -8.001 1.00 91.94 78 SER A C 1
ATOM 601 O O . SER A 1 78 ? -8.424 -7.708 -7.617 1.00 91.94 78 SER A O 1
ATOM 603 N N . LEU A 1 79 ? -6.392 -8.665 -7.637 1.00 90.50 79 LEU A N 1
ATOM 604 C CA . LEU A 1 79 ? -6.752 -9.788 -6.763 1.00 90.50 79 LEU A CA 1
ATOM 605 C C . LEU A 1 79 ? -7.198 -9.327 -5.363 1.00 90.50 79 LEU A C 1
ATOM 607 O O . LEU A 1 79 ? -8.133 -9.905 -4.805 1.00 90.50 79 LEU A O 1
ATOM 611 N N . GLU A 1 80 ? -6.584 -8.279 -4.799 1.00 80.81 80 GLU A N 1
ATOM 612 C CA . GLU A 1 80 ? -7.086 -7.627 -3.575 1.00 80.81 80 GLU A CA 1
ATOM 613 C C . GLU A 1 80 ? -8.453 -6.954 -3.802 1.00 80.81 80 GLU A C 1
ATOM 615 O O . GLU A 1 80 ? -9.339 -7.052 -2.953 1.00 80.81 80 GLU A O 1
ATOM 620 N N . GLY A 1 81 ? -8.657 -6.307 -4.956 1.00 80.12 81 GLY A N 1
ATOM 621 C CA . GLY A 1 81 ? -9.933 -5.696 -5.349 1.00 80.12 81 GLY A CA 1
ATOM 622 C C . GLY A 1 81 ? -11.078 -6.706 -5.485 1.00 80.12 81 GLY A C 1
ATOM 623 O O . GLY A 1 81 ? -12.200 -6.435 -5.062 1.00 80.12 81 GLY A O 1
ATOM 624 N N . PHE A 1 82 ? -10.788 -7.909 -5.986 1.00 88.06 82 PHE A N 1
ATOM 625 C CA . PHE A 1 82 ? -11.730 -9.034 -6.024 1.00 88.06 82 PHE A CA 1
ATOM 626 C C . PHE A 1 82 ? -11.871 -9.773 -4.686 1.00 88.06 82 PHE A C 1
ATOM 628 O O . PHE A 1 82 ? -12.611 -10.752 -4.606 1.00 88.06 82 PHE A O 1
ATOM 635 N N . ARG A 1 83 ? -11.186 -9.318 -3.627 1.00 84.38 83 ARG A N 1
ATOM 636 C CA . ARG A 1 83 ? -11.158 -9.949 -2.295 1.00 84.38 83 ARG A CA 1
ATOM 637 C C . ARG A 1 83 ? -10.599 -11.380 -2.286 1.00 84.38 83 ARG A C 1
ATOM 639 O O . ARG A 1 83 ? -10.830 -12.115 -1.329 1.00 84.38 83 ARG A O 1
ATOM 646 N N . ILE A 1 84 ? -9.844 -11.768 -3.317 1.00 86.75 84 ILE A N 1
ATOM 647 C CA . ILE A 1 84 ? -9.132 -13.055 -3.376 1.00 86.75 84 ILE A CA 1
ATOM 648 C C . ILE A 1 84 ? -7.935 -13.010 -2.420 1.00 86.75 84 ILE A C 1
ATOM 650 O O . ILE A 1 84 ? -7.711 -13.935 -1.641 1.00 86.75 84 ILE A O 1
ATOM 654 N N . LEU A 1 85 ? -7.195 -11.898 -2.440 1.00 79.12 85 LEU A N 1
ATOM 655 C CA . LEU A 1 85 ? -6.162 -11.591 -1.455 1.00 79.12 85 LEU A CA 1
ATOM 656 C C . LEU A 1 85 ? -6.745 -10.690 -0.363 1.00 79.12 85 LEU A C 1
ATOM 658 O O . LEU A 1 85 ? -7.453 -9.722 -0.644 1.00 79.12 85 LEU A O 1
ATOM 662 N N . LYS A 1 86 ? -6.451 -11.005 0.902 1.00 74.19 86 LYS A N 1
ATOM 663 C CA . LYS A 1 86 ? -6.860 -10.174 2.041 1.00 74.19 86 LYS A CA 1
ATOM 664 C C . LYS A 1 86 ? -5.888 -9.008 2.203 1.00 74.19 86 LYS A C 1
ATOM 666 O O . LYS A 1 86 ? -4.685 -9.228 2.294 1.00 74.19 86 LYS A O 1
ATOM 671 N N . GLY A 1 87 ? -6.422 -7.794 2.324 1.00 74.31 87 GLY A N 1
ATOM 672 C CA . GLY A 1 87 ? -5.641 -6.583 2.569 1.00 74.31 87 GLY A CA 1
ATOM 673 C C . GLY A 1 87 ? -5.883 -5.486 1.534 1.00 74.31 87 GLY A C 1
ATOM 674 O O . GLY A 1 87 ? -6.836 -5.516 0.755 1.00 74.31 87 GLY A O 1
ATOM 675 N N . SER A 1 88 ? -5.026 -4.475 1.580 1.00 75.62 88 SER A N 1
ATOM 676 C CA . SER A 1 88 ? -5.012 -3.339 0.648 1.00 75.62 88 SER A CA 1
ATOM 677 C C . SER A 1 88 ? -3.581 -2.903 0.327 1.00 75.62 88 SER A C 1
ATOM 679 O O . SER A 1 88 ? -3.356 -1.782 -0.118 1.00 75.62 88 SER A O 1
ATOM 681 N N . VAL A 1 89 ? -2.597 -3.766 0.605 1.00 78.81 89 VAL A N 1
ATOM 682 C CA . VAL A 1 89 ? -1.180 -3.404 0.517 1.00 78.81 89 VAL A CA 1
ATOM 683 C C . VAL A 1 89 ? -0.796 -3.174 -0.935 1.00 78.81 89 VAL A C 1
ATOM 685 O O . VAL A 1 89 ? -0.164 -2.166 -1.251 1.00 78.81 89 VAL A O 1
ATOM 688 N N . PHE A 1 90 ? -1.193 -4.085 -1.823 1.00 83.12 90 PHE A N 1
ATOM 689 C CA . PHE A 1 90 ? -0.873 -3.970 -3.240 1.00 83.12 90 PHE A CA 1
ATOM 690 C C . PHE A 1 90 ? -1.635 -2.814 -3.883 1.00 83.12 90 PHE A C 1
ATOM 692 O O . PHE A 1 90 ? -1.035 -2.067 -4.648 1.00 83.12 90 PHE A O 1
ATOM 699 N N . ARG A 1 91 ? -2.906 -2.596 -3.518 1.00 82.00 91 ARG A N 1
ATOM 700 C CA . ARG A 1 91 ? -3.696 -1.448 -4.001 1.00 82.00 91 ARG A CA 1
ATOM 701 C C . ARG A 1 91 ? -3.103 -0.101 -3.593 1.00 82.00 91 ARG A C 1
ATOM 703 O O . ARG A 1 91 ? -2.944 0.774 -4.439 1.00 82.00 91 ARG A O 1
ATOM 710 N N . GLU A 1 92 ? -2.733 0.061 -2.324 1.00 81.19 92 GLU A N 1
ATOM 711 C CA . GLU A 1 92 ? -2.164 1.314 -1.802 1.00 81.19 92 GLU A CA 1
ATOM 712 C C . GLU A 1 92 ? -0.788 1.628 -2.410 1.00 81.19 92 GLU A C 1
ATOM 714 O O . GLU A 1 92 ? -0.438 2.795 -2.585 1.00 81.19 92 GLU A O 1
ATOM 719 N N . ASN A 1 93 ? -0.020 0.597 -2.778 1.00 85.00 93 ASN A N 1
ATOM 720 C CA . ASN A 1 93 ? 1.361 0.742 -3.239 1.00 85.00 93 ASN A CA 1
ATOM 721 C C . ASN A 1 93 ? 1.564 0.386 -4.720 1.00 85.00 93 ASN A C 1
ATOM 723 O O . ASN A 1 93 ? 2.701 0.254 -5.173 1.00 85.00 93 ASN A O 1
ATOM 727 N N . VAL A 1 94 ? 0.491 0.255 -5.507 1.00 87.31 94 VAL A N 1
ATOM 728 C CA . VAL A 1 94 ? 0.548 -0.265 -6.885 1.00 87.31 94 VAL A CA 1
ATOM 729 C C . VAL A 1 94 ? 1.493 0.535 -7.797 1.00 87.31 94 VAL A C 1
ATOM 731 O O . VAL A 1 94 ? 2.166 -0.021 -8.661 1.00 87.31 94 VAL A O 1
ATOM 734 N N . LYS A 1 95 ? 1.629 1.844 -7.546 1.00 89.12 95 LYS A N 1
ATOM 735 C CA . LYS A 1 95 ? 2.526 2.751 -8.283 1.00 89.12 95 LYS A CA 1
ATOM 736 C C . LYS A 1 95 ? 4.014 2.485 -8.023 1.00 89.12 95 LYS A C 1
ATOM 738 O O . LYS A 1 95 ? 4.844 2.877 -8.836 1.00 89.12 95 LYS A O 1
ATOM 743 N N . ALA A 1 96 ? 4.366 1.818 -6.924 1.00 88.12 96 ALA A N 1
ATOM 744 C CA . ALA A 1 96 ? 5.753 1.489 -6.611 1.00 88.12 96 ALA A CA 1
ATOM 745 C C . ALA A 1 96 ? 6.324 0.423 -7.559 1.00 88.12 96 ALA A C 1
ATOM 747 O O . ALA A 1 96 ? 7.525 0.413 -7.803 1.00 88.12 96 ALA A O 1
ATOM 748 N N . PHE A 1 97 ? 5.477 -0.433 -8.138 1.00 91.38 97 PHE A N 1
ATOM 749 C CA . PHE A 1 97 ? 5.890 -1.497 -9.054 1.00 91.38 97 PHE A CA 1
ATOM 750 C C . PHE A 1 97 ? 6.504 -0.993 -10.374 1.00 91.38 97 PHE A C 1
ATOM 752 O O . PHE A 1 97 ? 7.631 -1.398 -10.669 1.00 91.38 97 PHE A O 1
ATOM 759 N N . PRO A 1 98 ? 5.858 -0.099 -11.157 1.00 93.56 98 PRO A N 1
ATOM 760 C CA . PRO A 1 98 ? 6.487 0.482 -12.348 1.00 93.56 98 PRO A CA 1
ATOM 761 C C . PRO A 1 98 ? 7.800 1.195 -12.017 1.00 93.56 98 PRO A C 1
ATOM 763 O O . PRO A 1 98 ? 8.777 1.053 -12.747 1.00 93.56 98 PRO A O 1
ATOM 766 N N . ILE A 1 99 ? 7.847 1.924 -10.896 1.00 93.25 99 ILE A N 1
ATOM 767 C CA . ILE A 1 99 ? 9.046 2.649 -10.451 1.00 93.25 99 ILE A CA 1
ATOM 768 C C . ILE A 1 99 ? 10.175 1.667 -10.125 1.00 93.25 99 ILE A C 1
ATOM 770 O O . ILE A 1 99 ? 11.292 1.827 -10.614 1.00 93.25 99 ILE A O 1
ATOM 774 N N . ALA A 1 100 ? 9.882 0.626 -9.344 1.00 91.00 100 ALA A N 1
ATOM 775 C CA . ALA A 1 100 ? 10.841 -0.422 -9.024 1.00 91.00 100 ALA A CA 1
ATOM 776 C C . ALA A 1 100 ? 11.354 -1.109 -10.295 1.00 91.00 100 ALA A C 1
ATOM 778 O O . ALA A 1 100 ? 12.544 -1.385 -10.389 1.00 91.00 100 ALA A O 1
ATOM 779 N N . GLY A 1 101 ? 10.491 -1.324 -11.291 1.00 93.94 101 GLY A N 1
ATOM 780 C CA . GLY A 1 101 ? 10.877 -1.958 -12.549 1.00 93.94 101 GLY A CA 1
ATOM 781 C C . GLY A 1 101 ? 11.770 -1.069 -13.406 1.00 93.94 101 GLY A C 1
ATOM 782 O O . GLY A 1 101 ? 12.767 -1.553 -13.934 1.00 93.94 101 GLY A O 1
ATOM 783 N N . LEU A 1 102 ? 11.489 0.238 -13.470 1.00 94.75 102 LEU A N 1
ATOM 784 C CA . LEU A 1 102 ? 12.370 1.205 -14.132 1.00 94.75 102 LEU A CA 1
ATOM 785 C C . LEU A 1 102 ? 13.750 1.243 -13.470 1.00 94.75 102 LEU A C 1
ATOM 787 O O . LEU A 1 102 ? 14.759 1.205 -14.168 1.00 94.75 102 LEU A O 1
ATOM 791 N N . LEU A 1 103 ? 13.804 1.279 -12.137 1.00 92.44 103 LEU A N 1
ATOM 792 C CA . LEU A 1 103 ? 15.061 1.289 -11.383 1.00 92.44 103 LEU A CA 1
ATOM 793 C C . LEU A 1 103 ? 15.830 -0.028 -11.540 1.00 92.44 103 LEU A C 1
ATOM 795 O O . LEU A 1 103 ? 17.041 -0.030 -11.768 1.00 92.44 103 LEU A O 1
ATOM 799 N N . PHE A 1 104 ? 15.135 -1.158 -11.463 1.00 90.50 104 PHE A N 1
ATOM 800 C CA . PHE A 1 104 ? 15.754 -2.463 -11.645 1.00 90.50 104 PHE A CA 1
ATOM 801 C C . PHE A 1 104 ? 16.307 -2.616 -13.064 1.00 90.50 104 PHE A C 1
ATOM 803 O O . PHE A 1 104 ? 17.441 -3.045 -13.249 1.00 90.50 104 PHE A O 1
ATOM 810 N N . GLY A 1 105 ? 15.563 -2.172 -14.077 1.00 91.88 105 GLY A N 1
ATOM 811 C CA . GLY A 1 105 ? 16.061 -2.188 -15.444 1.00 91.88 105 GLY A CA 1
ATOM 812 C C . GLY A 1 105 ? 17.161 -1.165 -15.714 1.00 91.88 105 GLY A C 1
ATOM 813 O O . GLY A 1 105 ? 18.032 -1.443 -16.530 1.00 91.88 105 GLY A O 1
ATOM 814 N N . ALA A 1 106 ? 17.199 -0.033 -15.005 1.00 90.19 106 ALA A N 1
ATOM 815 C CA . ALA A 1 106 ? 18.268 0.960 -15.151 1.00 90.19 106 ALA A CA 1
ATOM 816 C C . ALA A 1 106 ? 19.629 0.397 -14.726 1.00 90.19 106 ALA A C 1
ATOM 818 O O . ALA A 1 106 ? 20.650 0.737 -15.320 1.00 90.19 106 ALA A O 1
ATOM 819 N N . TYR A 1 107 ? 19.645 -0.527 -13.761 1.00 88.25 107 TYR A N 1
ATOM 820 C CA . TYR A 1 107 ? 20.850 -1.277 -13.408 1.00 88.25 107 TYR A CA 1
ATOM 821 C C . TYR A 1 107 ? 21.390 -2.104 -14.590 1.00 88.25 107 TYR A C 1
ATOM 823 O O . TYR A 1 107 ? 22.603 -2.187 -14.783 1.00 88.25 107 TYR A O 1
ATOM 831 N N . SER A 1 108 ? 20.500 -2.670 -15.409 1.00 87.81 108 SER A N 1
ATOM 832 C CA . SER A 1 108 ? 20.850 -3.488 -16.577 1.00 87.81 108 SER A CA 1
ATOM 833 C C . SER A 1 108 ? 21.166 -2.686 -17.844 1.00 87.81 108 SER A C 1
ATOM 835 O O . SER A 1 108 ? 21.554 -3.286 -18.844 1.00 87.81 108 SER A O 1
ATOM 837 N N . VAL A 1 109 ? 21.002 -1.359 -17.842 1.00 89.44 109 VAL A N 1
ATOM 838 C CA . VAL A 1 109 ? 21.360 -0.528 -19.000 1.00 89.44 109 VAL A CA 1
ATOM 839 C C . VAL A 1 109 ? 22.875 -0.493 -19.160 1.00 89.44 109 VAL A C 1
ATOM 841 O O . VAL A 1 109 ? 23.617 -0.313 -18.186 1.00 89.44 109 VAL A O 1
ATOM 844 N N . ASP A 1 110 ? 23.349 -0.645 -20.398 1.00 83.25 110 ASP A N 1
ATOM 845 C CA . ASP A 1 110 ? 24.768 -0.519 -20.702 1.00 83.25 110 ASP A CA 1
ATOM 846 C C . ASP A 1 110 ? 25.217 0.949 -20.690 1.00 83.25 110 ASP A C 1
ATOM 848 O O . ASP A 1 110 ? 25.132 1.667 -21.682 1.00 83.25 110 ASP A O 1
ATOM 852 N N . ILE A 1 11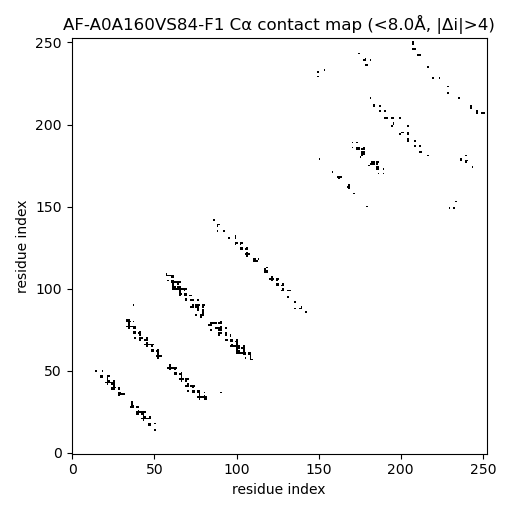1 ? 25.678 1.404 -19.523 1.00 83.50 111 ILE A N 1
ATOM 853 C CA . ILE A 1 111 ? 26.249 2.738 -19.307 1.00 83.50 111 ILE A CA 1
ATOM 854 C C . ILE A 1 111 ? 27.753 2.685 -19.032 1.00 83.50 111 ILE A C 1
ATOM 856 O O . ILE A 1 111 ? 28.311 3.584 -18.402 1.00 83.50 111 ILE A O 1
ATOM 860 N N . SER A 1 112 ? 28.426 1.634 -19.507 1.00 77.88 112 SER A N 1
ATOM 861 C CA . SER A 1 112 ? 29.862 1.418 -19.284 1.00 77.88 112 SER A CA 1
ATOM 862 C C . SER A 1 112 ? 30.719 2.578 -19.820 1.00 77.88 112 SER A C 1
ATOM 864 O O . SER A 1 112 ? 31.755 2.907 -19.245 1.00 77.88 112 SER A O 1
ATOM 866 N N . ASN A 1 113 ? 30.222 3.287 -20.838 1.00 83.94 113 ASN A N 1
ATOM 867 C CA . ASN A 1 113 ? 30.864 4.463 -21.436 1.00 83.94 113 ASN A CA 1
ATOM 868 C C . ASN A 1 113 ? 30.925 5.695 -20.507 1.00 83.94 113 ASN A C 1
ATOM 870 O O . ASN A 1 113 ? 31.633 6.649 -20.814 1.00 83.94 113 ASN A O 1
ATOM 874 N N . LEU A 1 114 ? 30.205 5.698 -19.377 1.00 85.56 114 LEU A N 1
ATOM 875 C CA . LEU A 1 114 ? 30.187 6.803 -18.404 1.00 85.56 114 LEU A CA 1
ATOM 876 C C . LEU A 1 114 ? 31.197 6.628 -17.252 1.00 85.56 114 LEU A C 1
ATOM 878 O O . LEU A 1 114 ? 31.223 7.443 -16.325 1.00 85.56 114 LEU A O 1
ATOM 882 N N . GLY A 1 115 ? 32.009 5.564 -17.265 1.00 90.12 115 GLY A N 1
ATOM 883 C CA . GLY A 1 115 ? 33.034 5.310 -16.247 1.00 90.12 115 GLY A CA 1
ATOM 884 C C . GLY A 1 115 ? 32.473 5.280 -14.817 1.00 90.12 115 GLY A C 1
ATOM 885 O O . GLY A 1 115 ? 31.488 4.596 -14.533 1.00 90.12 115 GLY A O 1
ATOM 886 N N . VAL A 1 116 ? 33.086 6.047 -13.907 1.00 89.44 116 VAL A N 1
ATOM 887 C CA . VAL A 1 116 ? 32.703 6.111 -12.479 1.00 89.44 116 VAL A CA 1
ATOM 888 C C . VAL A 1 116 ? 31.260 6.589 -12.284 1.00 89.44 116 VAL A C 1
ATOM 890 O O . VAL A 1 116 ? 30.557 6.084 -11.410 1.00 89.44 116 VAL A O 1
ATOM 893 N N . VAL A 1 117 ? 30.782 7.518 -13.116 1.00 87.94 117 VAL A N 1
ATOM 894 C CA . VAL A 1 117 ? 29.404 8.029 -13.028 1.00 87.94 117 VAL A CA 1
ATOM 895 C C . VAL A 1 117 ? 28.402 6.920 -13.349 1.00 87.94 117 VAL A C 1
ATOM 897 O O . VAL A 1 117 ? 27.422 6.746 -12.626 1.00 87.94 117 VAL A O 1
ATOM 900 N N . GLY A 1 118 ? 28.679 6.119 -14.382 1.00 88.00 118 GLY A N 1
ATOM 901 C CA . GLY A 1 118 ? 27.846 4.970 -14.738 1.00 88.00 118 GLY A CA 1
ATOM 902 C C . GLY A 1 118 ? 27.795 3.920 -13.625 1.00 88.00 118 GLY A C 1
ATOM 903 O O . GLY A 1 118 ? 26.726 3.406 -13.297 1.00 88.00 118 GLY A O 1
ATOM 904 N N . PHE A 1 119 ? 28.932 3.657 -12.976 1.00 86.62 119 PHE A N 1
ATOM 905 C CA . PHE A 1 119 ? 28.991 2.767 -11.815 1.00 86.62 119 PHE A CA 1
ATOM 906 C C . PHE A 1 119 ? 28.125 3.266 -10.645 1.00 86.62 119 PHE A C 1
ATOM 908 O O . PHE A 1 119 ? 27.325 2.499 -10.107 1.00 86.62 119 PHE A O 1
ATOM 915 N N . LEU A 1 120 ? 28.231 4.551 -10.283 1.00 90.31 120 LEU A N 1
ATOM 916 C CA . LEU A 1 120 ? 27.442 5.140 -9.194 1.00 90.31 120 LEU A CA 1
ATOM 917 C C . LEU A 1 120 ? 25.937 5.109 -9.485 1.00 90.31 120 LEU A C 1
ATOM 919 O O . LEU A 1 120 ? 25.153 4.782 -8.595 1.00 90.31 120 LEU A O 1
ATOM 923 N N . LEU A 1 121 ? 25.530 5.389 -10.727 1.00 87.12 121 LEU A N 1
ATOM 924 C CA . LEU A 1 121 ? 24.128 5.309 -11.146 1.00 87.12 121 LEU A CA 1
ATOM 925 C C . LEU A 1 121 ? 23.579 3.882 -11.030 1.00 87.12 121 LEU A C 1
ATOM 927 O O . LEU A 1 121 ? 22.495 3.694 -10.477 1.00 87.12 121 LEU A O 1
ATOM 931 N N . ARG A 1 122 ? 24.338 2.869 -11.476 1.00 87.94 122 ARG A N 1
ATOM 932 C CA . ARG A 1 122 ? 23.956 1.455 -11.309 1.00 87.94 122 ARG A CA 1
ATOM 933 C C . ARG A 1 122 ? 23.806 1.084 -9.837 1.00 87.94 122 ARG A C 1
ATOM 935 O O . ARG A 1 122 ? 22.803 0.476 -9.468 1.00 87.94 122 ARG A O 1
ATOM 942 N N . LEU A 1 123 ? 24.772 1.469 -9.002 1.00 89.44 123 LEU A N 1
ATOM 943 C CA . LEU A 1 123 ? 24.752 1.186 -7.567 1.00 89.44 123 LEU A CA 1
ATOM 944 C C . LEU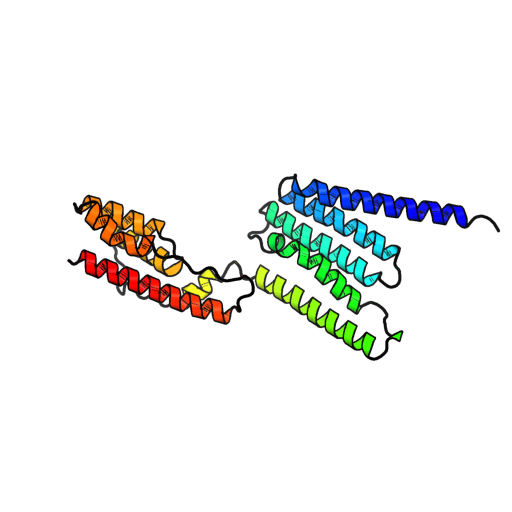 A 1 123 ? 23.534 1.828 -6.889 1.00 89.44 123 LEU A C 1
ATOM 946 O O . LEU A 1 123 ? 22.810 1.158 -6.156 1.00 89.44 123 LEU A O 1
ATOM 950 N N . PHE A 1 124 ? 23.280 3.109 -7.165 1.00 89.31 124 PHE A N 1
ATOM 951 C CA . PHE A 1 124 ? 22.150 3.834 -6.591 1.00 89.31 124 PHE A CA 1
ATOM 952 C C . PHE A 1 124 ? 20.814 3.224 -7.022 1.00 89.31 124 PHE A C 1
ATOM 954 O O . PHE A 1 124 ? 19.942 2.991 -6.186 1.00 89.31 124 PHE A O 1
ATOM 961 N N . SER A 1 125 ? 20.677 2.889 -8.308 1.00 89.00 125 SER A N 1
ATOM 962 C CA . SER A 1 125 ? 19.470 2.253 -8.839 1.00 89.00 125 SER A CA 1
ATOM 963 C C . SER A 1 125 ? 19.205 0.881 -8.212 1.00 89.00 125 SER A C 1
ATOM 965 O O . SER A 1 125 ? 18.066 0.549 -7.871 1.00 89.00 125 SER A O 1
ATOM 967 N N . LEU A 1 126 ? 20.260 0.092 -7.992 1.00 89.25 126 LEU A N 1
ATOM 968 C CA . LEU A 1 126 ? 20.169 -1.205 -7.328 1.00 89.25 126 LEU A CA 1
ATOM 969 C C . LEU A 1 126 ? 19.746 -1.063 -5.859 1.00 89.25 126 LEU A C 1
ATOM 971 O O . LEU A 1 126 ? 18.811 -1.727 -5.424 1.00 89.25 126 LEU A O 1
ATOM 975 N N . ILE A 1 127 ? 20.389 -0.174 -5.097 1.00 90.19 127 ILE A N 1
ATOM 976 C CA . ILE A 1 127 ? 20.047 0.044 -3.683 1.00 90.19 127 ILE A CA 1
ATOM 977 C C . ILE A 1 127 ? 18.599 0.531 -3.555 1.00 90.19 127 ILE A C 1
ATOM 979 O O . ILE A 1 127 ? 17.848 0.025 -2.721 1.00 90.19 127 ILE A O 1
ATOM 983 N N . LEU A 1 128 ? 18.184 1.477 -4.402 1.00 87.44 128 LEU A N 1
ATOM 984 C CA . LEU A 1 128 ? 16.839 2.045 -4.356 1.00 87.44 128 LEU A CA 1
ATOM 985 C C . LEU A 1 128 ? 15.769 1.017 -4.753 1.00 87.44 128 LEU A C 1
ATOM 987 O O . LEU A 1 128 ? 14.727 0.932 -4.102 1.00 87.44 128 LEU A O 1
ATOM 991 N N . SER A 1 129 ? 16.028 0.202 -5.781 1.00 84.00 129 SER A N 1
ATOM 992 C CA . SER A 1 129 ? 15.112 -0.874 -6.186 1.00 84.00 129 SER A CA 1
ATOM 993 C C . SER A 1 129 ? 14.987 -1.953 -5.109 1.00 84.00 129 SER A C 1
ATOM 995 O O . SER A 1 129 ? 13.867 -2.325 -4.760 1.00 84.00 129 SER A O 1
ATOM 997 N N . LEU A 1 130 ? 16.098 -2.390 -4.508 1.00 86.75 130 LEU A N 1
ATOM 998 C CA . LEU A 1 130 ? 16.084 -3.334 -3.387 1.00 86.75 130 LEU A CA 1
ATOM 999 C C . LEU A 1 130 ? 15.333 -2.773 -2.178 1.00 86.75 130 LEU A C 1
ATOM 1001 O O . LEU A 1 130 ? 14.548 -3.493 -1.562 1.00 86.75 130 LEU A O 1
ATOM 1005 N N . TYR A 1 131 ? 15.527 -1.493 -1.857 1.00 87.75 131 TYR A N 1
ATOM 1006 C CA . TYR A 1 131 ? 14.797 -0.820 -0.784 1.00 87.75 131 TYR A CA 1
ATOM 1007 C C . TYR A 1 131 ? 13.285 -0.796 -1.047 1.00 87.75 131 TYR A C 1
ATOM 1009 O O . TYR A 1 131 ? 12.494 -1.133 -0.162 1.00 87.75 131 TYR A O 1
ATOM 1017 N N . LEU A 1 132 ? 12.864 -0.460 -2.271 1.00 82.00 132 LEU A N 1
ATOM 1018 C CA . LEU A 1 132 ? 11.448 -0.448 -2.644 1.00 82.00 132 LEU A CA 1
ATOM 1019 C C . LEU A 1 132 ? 10.837 -1.850 -2.583 1.00 82.00 132 LEU A C 1
ATOM 1021 O O . LEU A 1 132 ? 9.799 -2.029 -1.954 1.00 82.00 132 LEU A O 1
ATOM 1025 N N . ILE A 1 133 ? 11.498 -2.862 -3.147 1.00 80.88 133 ILE A N 1
ATOM 1026 C CA . ILE A 1 133 ? 11.006 -4.247 -3.112 1.00 80.88 133 ILE A CA 1
ATOM 1027 C C . ILE A 1 133 ? 10.938 -4.761 -1.668 1.00 80.88 133 ILE A C 1
ATOM 1029 O O . ILE A 1 133 ? 9.935 -5.351 -1.269 1.00 80.88 133 ILE A O 1
ATOM 1033 N N . SER A 1 134 ? 11.965 -4.487 -0.859 1.00 78.62 134 SER A N 1
ATOM 1034 C CA . SER A 1 134 ? 12.002 -4.889 0.552 1.00 78.62 134 SER A CA 1
ATOM 1035 C C . SER A 1 134 ? 10.905 -4.207 1.364 1.00 78.62 134 SER A C 1
ATOM 1037 O O . SER A 1 134 ? 10.262 -4.851 2.189 1.00 78.62 134 SER A O 1
ATOM 1039 N N . SER A 1 135 ? 10.648 -2.917 1.125 1.00 77.88 135 SER A N 1
ATOM 1040 C CA . SER A 1 135 ? 9.573 -2.202 1.818 1.00 77.88 135 SER A CA 1
ATOM 1041 C C . SER A 1 135 ? 8.194 -2.746 1.434 1.00 77.88 135 SER A C 1
ATOM 1043 O O . SER A 1 135 ? 7.381 -2.990 2.322 1.00 77.88 135 SER A O 1
ATOM 1045 N N . LEU A 1 136 ? 7.958 -3.054 0.154 1.00 75.00 136 LEU A N 1
ATOM 1046 C CA . LEU A 1 136 ? 6.729 -3.709 -0.309 1.00 75.00 136 LEU A CA 1
ATOM 1047 C C . LEU A 1 136 ? 6.545 -5.103 0.307 1.00 75.00 136 LEU A C 1
ATOM 1049 O O . LEU A 1 136 ? 5.458 -5.419 0.790 1.00 75.00 136 LEU A O 1
ATOM 1053 N N . ALA A 1 137 ? 7.603 -5.917 0.347 1.00 73.69 137 ALA A N 1
ATOM 1054 C CA . ALA A 1 137 ? 7.566 -7.249 0.948 1.00 73.69 137 ALA A CA 1
ATOM 1055 C C . ALA A 1 137 ? 7.257 -7.185 2.453 1.00 73.69 137 ALA A C 1
ATOM 1057 O O . ALA A 1 137 ? 6.392 -7.907 2.950 1.00 73.69 137 ALA A O 1
ATOM 1058 N N . LEU A 1 138 ? 7.902 -6.265 3.178 1.00 69.44 138 LEU A N 1
ATOM 1059 C CA . LEU A 1 138 ? 7.655 -6.057 4.604 1.00 69.44 138 LEU A CA 1
ATOM 1060 C C . LEU A 1 138 ? 6.242 -5.532 4.881 1.00 69.44 138 LEU A C 1
ATOM 1062 O O . LEU A 1 138 ? 5.657 -5.897 5.898 1.00 69.44 138 LEU A O 1
ATOM 1066 N N . LEU A 1 139 ? 5.675 -4.701 4.004 1.00 63.66 139 LEU A N 1
ATOM 1067 C CA . LEU A 1 139 ? 4.295 -4.225 4.135 1.00 63.66 139 LEU A CA 1
ATOM 1068 C C . LEU A 1 139 ? 3.277 -5.338 3.844 1.00 63.66 139 LEU A C 1
ATOM 1070 O O . LEU A 1 139 ? 2.284 -5.446 4.561 1.00 63.66 139 LEU A O 1
ATOM 1074 N N . GLY A 1 140 ? 3.543 -6.194 2.850 1.00 53.09 140 GLY A N 1
ATOM 1075 C CA . GLY A 1 140 ? 2.679 -7.322 2.475 1.00 53.09 140 GLY A CA 1
ATOM 1076 C C . GLY A 1 140 ? 2.582 -8.398 3.557 1.00 53.09 140 GLY A C 1
ATOM 1077 O O . GLY A 1 140 ? 1.525 -8.993 3.752 1.00 53.09 140 GLY A O 1
ATOM 1078 N N . ILE A 1 141 ? 3.663 -8.604 4.310 1.00 51.38 141 ILE A N 1
ATOM 1079 C CA . ILE A 1 141 ? 3.729 -9.592 5.396 1.00 51.38 141 ILE A CA 1
ATOM 1080 C C . ILE A 1 141 ? 3.133 -9.032 6.707 1.00 51.38 141 ILE A C 1
ATOM 1082 O O . ILE A 1 141 ? 2.627 -9.784 7.537 1.00 51.38 141 ILE A O 1
ATOM 1086 N N . SER A 1 142 ? 3.127 -7.708 6.900 1.00 40.81 142 SER A N 1
ATOM 1087 C CA . SER A 1 142 ? 2.947 -7.080 8.221 1.00 40.81 142 SER A CA 1
ATOM 1088 C C . SER A 1 142 ? 1.522 -6.622 8.576 1.00 40.81 142 SER A C 1
ATOM 1090 O O . SER A 1 142 ? 1.357 -5.991 9.619 1.00 40.81 142 SER A O 1
ATOM 1092 N N . LYS A 1 143 ? 0.473 -6.923 7.792 1.00 44.00 143 LYS A N 1
ATOM 1093 C CA . LYS A 1 143 ? -0.911 -6.571 8.202 1.00 44.00 143 LYS A CA 1
ATOM 1094 C C . LYS A 1 143 ? -1.556 -7.566 9.167 1.00 44.00 143 LYS A C 1
ATOM 1096 O O . LYS A 1 143 ? -2.490 -7.188 9.862 1.00 44.00 143 LYS A O 1
ATOM 1101 N N . LYS A 1 144 ? -1.061 -8.805 9.263 1.00 36.78 144 LYS A N 1
ATOM 1102 C CA . LYS A 1 144 ? -1.636 -9.803 10.182 1.00 36.78 144 LYS A CA 1
ATOM 1103 C C . LYS A 1 144 ? -1.062 -9.744 11.603 1.00 36.78 144 LYS A C 1
ATOM 1105 O O . LYS A 1 144 ? -1.502 -10.512 12.439 1.00 36.78 144 LYS A O 1
ATOM 1110 N N . SER A 1 145 ? -0.106 -8.854 11.890 1.00 42.31 145 SER A N 1
ATOM 1111 C CA . SER A 1 145 ? 0.592 -8.887 13.180 1.00 42.31 145 SER A CA 1
ATOM 1112 C C . SER A 1 145 ? 0.931 -7.536 13.810 1.00 42.31 145 SER A C 1
ATOM 1114 O O . SER A 1 145 ? 1.499 -7.548 14.891 1.00 42.31 145 SER A O 1
ATOM 1116 N N . GLU A 1 146 ? 0.645 -6.368 13.219 1.00 45.19 146 GLU A N 1
ATOM 1117 C CA . GLU A 1 146 ? 0.934 -5.107 13.938 1.00 45.19 146 GLU A CA 1
ATOM 1118 C C . GLU A 1 146 ? 0.051 -4.952 15.187 1.00 45.19 146 GLU A C 1
ATOM 1120 O O . GLU A 1 146 ? 0.559 -4.548 16.230 1.00 45.19 146 GLU A O 1
ATOM 1125 N N . GLU A 1 147 ? -1.216 -5.377 15.139 1.00 44.88 147 GLU A N 1
ATOM 1126 C CA . GLU A 1 147 ? -2.049 -5.469 16.346 1.00 44.88 147 GLU A CA 1
ATOM 1127 C C . GLU A 1 147 ? -1.559 -6.583 17.284 1.00 44.88 147 GLU A C 1
ATOM 1129 O O . GLU A 1 147 ? -1.293 -6.309 18.447 1.00 44.88 147 GLU A O 1
ATOM 1134 N N . GLU A 1 148 ? -1.324 -7.811 16.809 1.00 43.41 148 GLU A N 1
ATOM 1135 C CA . GLU A 1 148 ? -0.894 -8.919 17.685 1.00 43.41 148 GLU A CA 1
ATOM 1136 C C . GLU A 1 148 ? 0.514 -8.746 18.286 1.00 43.41 148 GLU A C 1
ATOM 1138 O O . GLU A 1 148 ? 0.754 -9.204 19.396 1.00 43.41 148 GLU A O 1
ATOM 1143 N N . VAL A 1 149 ? 1.453 -8.066 17.621 1.00 45.72 149 VAL A N 1
ATOM 1144 C CA . VAL A 1 149 ? 2.831 -7.871 18.125 1.00 45.72 149 VAL A CA 1
ATOM 1145 C C . VAL A 1 149 ? 2.917 -6.702 19.107 1.00 45.72 149 VAL A C 1
ATOM 1147 O O . VAL A 1 149 ? 3.744 -6.730 20.023 1.00 45.72 149 VAL A O 1
ATOM 1150 N N . ILE A 1 150 ? 2.069 -5.680 18.950 1.00 48.53 150 ILE A N 1
ATOM 1151 C CA . ILE A 1 150 ? 1.964 -4.586 19.925 1.00 48.53 150 ILE A CA 1
ATOM 1152 C C . ILE A 1 150 ? 1.182 -5.067 21.154 1.00 48.53 150 ILE A C 1
ATOM 1154 O O . ILE A 1 150 ? 1.604 -4.803 22.278 1.00 48.53 150 ILE A O 1
ATOM 1158 N N . VAL A 1 151 ? 0.100 -5.824 20.949 1.00 49.31 151 VAL A N 1
ATOM 1159 C CA . VAL A 1 151 ? -0.791 -6.313 22.014 1.00 49.31 151 VAL A CA 1
ATOM 1160 C C . VAL A 1 151 ? -0.220 -7.531 22.732 1.00 49.31 151 VAL A C 1
ATOM 1162 O O . VAL A 1 151 ? -0.290 -7.592 23.951 1.00 49.31 151 VAL A O 1
ATOM 1165 N N . GLY A 1 152 ? 0.423 -8.456 22.020 1.00 47.47 152 GLY A N 1
ATOM 1166 C CA . GLY A 1 152 ? 1.032 -9.656 22.603 1.00 47.47 152 GLY A CA 1
ATOM 1167 C C . GLY A 1 152 ? 2.263 -9.381 23.475 1.00 47.47 152 GLY A C 1
ATOM 1168 O O . GLY A 1 152 ? 2.619 -10.217 24.295 1.00 47.47 152 GLY A O 1
ATOM 1169 N N . ASN A 1 153 ? 2.896 -8.208 23.336 1.00 42.41 153 ASN A N 1
ATOM 1170 C CA . ASN A 1 153 ? 4.010 -7.762 24.190 1.00 42.41 153 ASN A CA 1
ATOM 1171 C C . ASN A 1 153 ? 3.587 -6.810 25.317 1.00 42.41 153 ASN A C 1
ATOM 1173 O O . ASN A 1 153 ? 4.427 -6.385 26.116 1.00 42.41 153 ASN A O 1
ATOM 1177 N N . LEU A 1 154 ? 2.321 -6.404 25.351 1.00 46.62 154 LEU A N 1
ATOM 1178 C CA . LEU A 1 154 ? 1.769 -5.667 26.471 1.00 46.62 154 LEU A CA 1
ATOM 1179 C C . LEU A 1 154 ? 1.094 -6.700 27.365 1.00 46.62 154 LEU A C 1
ATOM 1181 O O . LEU A 1 154 ? -0.002 -7.170 27.087 1.00 46.62 154 LEU A O 1
ATOM 1185 N N . ASP A 1 155 ? 1.788 -7.067 28.434 1.00 46.69 155 ASP A N 1
ATOM 1186 C CA . ASP A 1 155 ? 1.259 -7.897 29.512 1.00 46.69 155 ASP A CA 1
ATOM 1187 C C . ASP A 1 155 ? 0.231 -7.044 30.293 1.00 46.69 155 ASP A C 1
ATOM 1189 O O . ASP A 1 155 ? 0.502 -6.525 31.377 1.00 46.69 155 ASP A O 1
ATOM 1193 N N . ILE A 1 156 ? -0.920 -6.760 29.665 1.00 52.06 156 ILE A N 1
ATOM 1194 C CA . ILE A 1 156 ? -1.999 -5.911 30.195 1.00 52.06 156 ILE A CA 1
ATOM 1195 C C . ILE A 1 156 ? -2.731 -6.722 31.268 1.00 52.06 156 ILE A C 1
ATOM 1197 O O . ILE A 1 156 ? -3.811 -7.265 31.050 1.00 52.06 156 ILE A O 1
ATOM 1201 N N . LYS A 1 157 ? -2.119 -6.833 32.447 1.00 51.44 157 LYS A N 1
ATOM 1202 C CA . LYS A 1 157 ? -2.739 -7.405 33.646 1.00 51.44 157 LYS A CA 1
ATOM 1203 C C . LYS A 1 157 ? -3.632 -6.348 34.295 1.00 51.44 157 LYS A C 1
ATOM 1205 O O . LYS A 1 157 ? -3.246 -5.726 35.279 1.00 51.44 157 LYS A O 1
ATOM 1210 N N . PHE A 1 158 ? -4.797 -6.082 33.70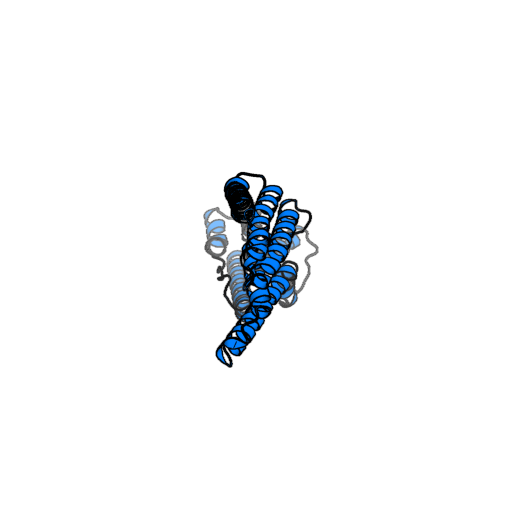1 1.00 49.31 158 PHE A N 1
ATOM 1211 C CA . PHE A 1 158 ? -5.803 -5.201 34.321 1.00 49.31 158 PHE A CA 1
ATOM 1212 C C . PHE A 1 158 ? -6.668 -5.930 35.339 1.00 49.31 158 PHE A C 1
ATOM 1214 O O . PHE A 1 158 ? -7.078 -5.330 36.330 1.00 49.31 158 PHE A O 1
ATOM 1221 N N . PHE A 1 159 ? -6.864 -7.230 35.141 1.00 50.69 159 PHE A N 1
ATOM 1222 C CA . PHE A 1 159 ? -7.612 -8.079 36.046 1.00 50.69 159 PHE A CA 1
ATOM 1223 C C . PHE A 1 159 ? -6.759 -9.300 36.386 1.00 50.69 159 PHE A C 1
ATOM 1225 O O . PHE A 1 159 ? -6.521 -10.170 35.557 1.00 50.69 159 PHE A O 1
ATOM 1232 N N . GLU A 1 160 ? -6.252 -9.364 37.620 1.00 46.56 160 GLU A N 1
ATOM 1233 C CA . GLU A 1 160 ? -5.579 -10.571 38.137 1.00 46.56 160 GLU A CA 1
ATOM 1234 C C . GLU A 1 160 ? -6.558 -11.742 38.331 1.00 46.56 160 GLU A C 1
ATOM 1236 O O . GLU A 1 160 ? -6.140 -12.869 38.588 1.00 46.56 160 GLU A O 1
ATOM 1241 N N . LYS A 1 161 ? -7.866 -11.491 38.192 1.00 51.56 161 LYS A N 1
ATOM 1242 C CA . LYS A 1 161 ? -8.933 -12.481 38.298 1.00 51.56 161 LYS A CA 1
ATOM 1243 C C . LYS A 1 161 ? -9.841 -12.380 37.080 1.00 51.56 161 LYS A C 1
ATOM 1245 O O . LYS A 1 161 ? -10.535 -11.384 36.924 1.00 51.56 161 LYS A O 1
ATOM 1250 N N . SER A 1 162 ? -9.844 -13.429 36.261 1.00 51.91 162 SER A N 1
ATOM 1251 C CA . SER A 1 162 ? -10.902 -13.664 35.275 1.00 51.91 162 SER A CA 1
ATOM 1252 C C . SER A 1 162 ? -12.231 -13.730 36.023 1.00 51.91 162 SER A C 1
ATOM 1254 O O . SER A 1 162 ? -12.387 -14.572 36.909 1.00 51.91 162 SER A O 1
ATOM 1256 N N . PHE A 1 163 ? -13.174 -12.851 35.696 1.00 56.16 163 PHE A N 1
ATOM 1257 C CA . PHE A 1 163 ? -14.509 -12.916 36.279 1.00 56.16 163 PHE A CA 1
ATOM 1258 C C . PHE A 1 163 ? -15.342 -13.975 35.551 1.00 56.16 163 PHE A C 1
ATOM 1260 O O . PHE A 1 163 ? -15.380 -14.015 34.323 1.00 56.16 163 PHE A O 1
ATOM 1267 N N . GLU A 1 164 ? -15.998 -14.855 36.308 1.00 59.25 164 GLU A N 1
ATOM 1268 C CA . GLU A 1 164 ? -16.929 -15.849 35.751 1.00 59.25 164 GLU A CA 1
ATOM 1269 C C . GLU A 1 164 ? -18.305 -15.238 35.427 1.00 59.25 164 GLU A C 1
ATOM 1271 O O . GLU A 1 164 ? -19.065 -15.813 34.650 1.00 59.25 164 GLU A O 1
ATOM 1276 N N . ASP A 1 165 ? -18.614 -14.058 35.979 1.00 72.00 165 ASP A N 1
ATOM 1277 C CA . ASP A 1 165 ? -19.865 -13.345 35.721 1.00 72.00 165 ASP A CA 1
ATOM 1278 C C . ASP A 1 165 ? -19.879 -12.763 34.289 1.00 72.00 165 ASP A C 1
ATOM 1280 O O . ASP A 1 165 ? -18.979 -11.990 33.932 1.00 72.00 165 ASP A O 1
ATOM 1284 N N . PRO A 1 166 ? -20.888 -13.093 33.459 1.00 71.94 166 PRO A N 1
ATOM 1285 C CA . PRO A 1 166 ? -20.987 -12.603 32.088 1.00 71.94 166 PRO A CA 1
ATOM 1286 C C . PRO A 1 166 ? -21.044 -11.073 31.978 1.00 71.94 166 PRO A C 1
ATOM 1288 O O . PRO A 1 166 ? -20.508 -10.535 31.011 1.00 71.94 166 PRO A O 1
ATOM 1291 N N . MET A 1 167 ? -21.620 -10.363 32.957 1.00 68.31 167 MET A N 1
ATOM 1292 C CA . MET A 1 167 ? -21.661 -8.893 32.944 1.00 68.31 167 MET A CA 1
ATOM 1293 C C . MET A 1 167 ? -20.270 -8.296 33.178 1.00 68.31 167 MET A C 1
ATOM 1295 O O . MET A 1 167 ? -19.856 -7.363 32.492 1.00 68.31 167 MET A O 1
ATOM 1299 N N . LEU A 1 168 ? -19.511 -8.864 34.120 1.00 73.19 168 LEU A N 1
ATOM 1300 C CA . LEU A 1 168 ? -18.144 -8.419 34.411 1.00 73.19 168 LEU A CA 1
ATOM 1301 C C . LEU A 1 168 ? -17.190 -8.737 33.260 1.00 73.19 168 LEU A C 1
ATOM 1303 O O . LEU A 1 168 ? -16.282 -7.956 32.982 1.00 73.19 168 LEU A O 1
ATOM 1307 N N . LYS A 1 169 ? -17.428 -9.846 32.557 1.00 77.62 169 LYS A N 1
ATOM 1308 C CA . LYS A 1 169 ? -16.672 -10.213 31.362 1.00 77.62 169 LYS A CA 1
ATOM 1309 C C . LYS A 1 169 ? -16.909 -9.239 30.208 1.00 77.62 169 LYS A C 1
ATOM 1311 O O . LYS A 1 169 ? -15.956 -8.819 29.562 1.00 77.62 169 LYS A O 1
ATOM 1316 N N . GLU A 1 170 ? -18.156 -8.824 29.990 1.00 79.88 170 GLU A N 1
ATOM 1317 C CA . GLU A 1 170 ? -18.490 -7.790 29.003 1.00 79.88 170 GLU A CA 1
ATOM 1318 C C . GLU A 1 170 ? -17.807 -6.450 29.339 1.00 79.88 170 GLU A C 1
ATOM 1320 O O . GLU A 1 170 ? -17.276 -5.776 28.453 1.00 79.88 170 GLU A O 1
ATOM 1325 N N . ALA A 1 171 ? -17.740 -6.095 30.628 1.00 80.69 171 ALA A N 1
ATOM 1326 C CA . ALA A 1 171 ? -17.010 -4.920 31.102 1.00 80.69 171 ALA A CA 1
ATOM 1327 C C . ALA A 1 171 ? -15.506 -5.019 30.808 1.00 80.69 171 ALA A C 1
ATOM 1329 O O . ALA A 1 171 ? -14.892 -4.066 30.322 1.00 80.69 171 ALA A O 1
ATOM 1330 N N . GLU A 1 172 ? -14.912 -6.174 31.114 1.00 80.69 172 GLU A N 1
ATOM 1331 C CA . GLU A 1 172 ? -13.499 -6.457 30.883 1.00 80.69 172 GLU A CA 1
ATOM 1332 C C . GLU A 1 172 ? -13.155 -6.381 29.393 1.00 80.69 172 GLU A C 1
ATOM 1334 O O . GLU A 1 172 ? -12.187 -5.711 29.023 1.00 80.69 172 GLU A O 1
ATOM 1339 N N . ASP A 1 173 ? -13.978 -6.982 28.534 1.00 82.25 173 ASP A N 1
ATOM 1340 C CA . ASP A 1 173 ? -13.796 -6.956 27.086 1.00 82.25 173 ASP A CA 1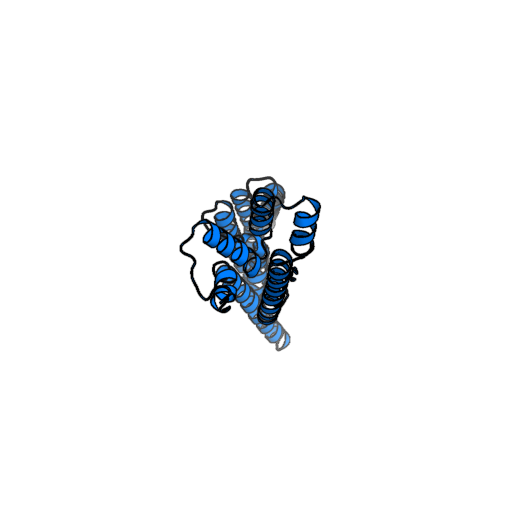
ATOM 1341 C C . ASP A 1 173 ? -13.911 -5.527 26.533 1.00 82.25 173 ASP A C 1
ATOM 1343 O O . ASP A 1 173 ? -13.042 -5.089 25.773 1.00 82.25 173 ASP A O 1
ATOM 1347 N N . ALA A 1 174 ? -14.901 -4.749 26.983 1.00 85.56 174 ALA A N 1
ATOM 1348 C CA . ALA A 1 174 ? -15.068 -3.353 26.579 1.00 85.56 174 ALA A CA 1
ATOM 1349 C C . ALA A 1 174 ? -13.884 -2.466 27.015 1.00 85.56 174 ALA A C 1
ATOM 1351 O O . ALA A 1 174 ? -13.411 -1.614 26.254 1.00 85.56 174 ALA A O 1
ATOM 1352 N N . VAL A 1 175 ? -13.368 -2.676 28.231 1.00 85.00 175 VAL A N 1
ATOM 1353 C CA . VAL A 1 175 ? -12.178 -1.981 28.744 1.00 85.00 175 VAL A CA 1
ATOM 1354 C C . VAL A 1 175 ? -10.938 -2.372 27.950 1.00 85.00 175 VAL A C 1
ATOM 1356 O O . VAL A 1 175 ? -10.163 -1.501 27.543 1.00 85.00 175 VAL A O 1
ATOM 1359 N N . LYS A 1 176 ? -10.752 -3.667 27.694 1.00 82.44 176 LYS A N 1
ATOM 1360 C CA . LYS A 1 176 ? -9.622 -4.189 26.930 1.00 82.44 176 LYS A CA 1
ATOM 1361 C C . LYS A 1 176 ? -9.632 -3.647 25.510 1.00 82.44 176 LYS A C 1
ATOM 1363 O O . LYS A 1 176 ? -8.592 -3.211 25.025 1.00 82.44 176 LYS A O 1
ATOM 1368 N N . GLU A 1 177 ? -10.791 -3.605 24.867 1.00 83.06 177 GLU A N 1
ATOM 1369 C CA . GLU A 1 177 ? -10.949 -3.072 23.519 1.00 83.06 177 GLU A CA 1
ATOM 1370 C C . GLU A 1 177 ? -10.604 -1.577 23.445 1.00 83.06 177 GLU A C 1
ATOM 1372 O O . GLU A 1 177 ? -9.861 -1.160 22.550 1.00 83.06 177 GLU A O 1
ATOM 1377 N N . PHE A 1 178 ? -11.003 -0.784 24.443 1.00 87.44 178 PHE A N 1
ATOM 1378 C CA . PHE A 1 178 ? -10.583 0.612 24.534 1.00 87.44 178 PHE A CA 1
ATOM 1379 C C . PHE A 1 178 ? -9.078 0.762 24.777 1.00 87.44 178 PHE A C 1
ATOM 1381 O O . PHE A 1 178 ? -8.413 1.509 24.060 1.00 87.44 178 PHE A O 1
ATOM 1388 N N . ILE A 1 179 ? -8.506 0.055 25.753 1.00 83.88 179 ILE A N 1
ATOM 1389 C CA . ILE A 1 179 ? -7.078 0.173 26.087 1.00 83.88 179 ILE A CA 1
ATOM 1390 C C . ILE A 1 179 ? -6.215 -0.249 24.895 1.00 83.88 179 ILE A C 1
ATOM 1392 O O . ILE A 1 179 ? -5.295 0.472 24.506 1.00 83.88 179 ILE A O 1
ATOM 1396 N N . VAL A 1 180 ? -6.547 -1.379 24.276 1.00 78.81 180 VAL A N 1
ATOM 1397 C CA . VAL A 1 180 ? -5.777 -1.974 23.187 1.00 78.81 180 VAL A CA 1
ATOM 1398 C C . VAL A 1 180 ? -6.003 -1.238 21.870 1.00 78.81 180 VAL A C 1
ATOM 1400 O O . VAL A 1 180 ? -5.058 -0.708 21.282 1.00 78.81 180 VAL A O 1
ATOM 1403 N N . LYS A 1 181 ? -7.251 -1.172 21.402 1.00 76.94 181 LYS A N 1
ATOM 1404 C CA . LYS A 1 181 ? -7.573 -0.687 20.051 1.00 76.94 181 LYS A CA 1
ATOM 1405 C C . LYS A 1 181 ? -7.847 0.816 20.015 1.00 76.94 181 LYS A C 1
ATOM 1407 O O . LYS A 1 181 ? -7.785 1.435 18.951 1.00 76.94 181 LYS A O 1
ATOM 1412 N N . GLY A 1 182 ? -8.116 1.424 21.171 1.00 82.69 182 GLY A N 1
ATOM 1413 C CA . GLY A 1 182 ? -8.570 2.810 21.257 1.00 82.69 182 GLY A CA 1
ATOM 1414 C C . GLY A 1 182 ? -10.028 2.983 20.836 1.00 82.69 182 GLY A C 1
ATOM 1415 O O . GLY A 1 182 ? -10.449 4.124 20.634 1.00 82.69 182 GLY A O 1
ATOM 1416 N N . ASP A 1 183 ? -10.778 1.886 20.677 1.00 84.12 183 ASP A N 1
ATOM 1417 C CA . ASP A 1 183 ? -12.198 1.948 20.350 1.00 84.12 183 ASP A CA 1
ATOM 1418 C C . ASP A 1 183 ? -13.001 2.335 21.591 1.00 84.12 183 ASP A C 1
ATOM 1420 O O . ASP A 1 183 ? -12.944 1.699 22.641 1.00 84.12 183 ASP A O 1
ATOM 1424 N N . LYS A 1 184 ? -13.726 3.440 21.471 1.00 90.00 184 LYS A N 1
ATOM 1425 C CA . LYS A 1 184 ? -14.497 4.029 22.561 1.00 90.00 184 LYS A CA 1
ATOM 1426 C C . LYS A 1 184 ? -15.910 3.467 22.624 1.00 90.00 184 LYS A C 1
ATOM 1428 O O . LYS A 1 184 ? -16.538 3.569 23.672 1.00 90.00 184 LYS A O 1
ATOM 1433 N N . ALA A 1 185 ? -16.444 2.964 21.511 1.00 88.56 185 ALA A N 1
ATOM 1434 C CA . ALA A 1 185 ? -17.862 2.643 21.411 1.00 88.56 185 ALA A CA 1
ATOM 1435 C C . ALA A 1 185 ? -18.302 1.562 22.416 1.00 88.56 185 ALA A C 1
ATOM 1437 O O . ALA A 1 185 ? -19.294 1.809 23.111 1.00 88.56 185 ALA A O 1
ATOM 1438 N N . PRO A 1 186 ? -17.570 0.441 22.591 1.00 88.25 186 PRO A N 1
ATOM 1439 C CA . PRO A 1 186 ? -17.960 -0.605 23.536 1.00 88.25 186 PRO A CA 1
ATOM 1440 C C . PRO A 1 186 ? -18.042 -0.084 24.973 1.00 88.25 186 PRO A C 1
ATOM 1442 O O . PRO A 1 186 ? -19.064 -0.225 25.640 1.00 88.25 186 PRO A O 1
ATOM 1445 N N . ILE A 1 187 ? -17.002 0.619 25.430 1.00 89.31 187 ILE A N 1
ATOM 1446 C CA . ILE A 1 187 ? -16.939 1.100 26.812 1.00 89.31 187 ILE A CA 1
ATOM 1447 C C . ILE A 1 187 ? -17.928 2.234 27.104 1.00 89.31 187 ILE A C 1
ATOM 1449 O O . ILE A 1 187 ? -18.517 2.276 28.181 1.00 89.31 187 ILE A O 1
ATOM 1453 N N . ILE A 1 188 ? -18.155 3.140 26.147 1.00 90.62 188 ILE A N 1
ATOM 1454 C CA . ILE A 1 188 ? -19.163 4.200 26.282 1.00 90.62 188 ILE A CA 1
ATOM 1455 C C . ILE A 1 188 ? -20.551 3.580 26.431 1.00 90.62 188 ILE A C 1
ATOM 1457 O O . ILE A 1 188 ? -21.315 3.990 27.303 1.00 90.62 188 ILE A O 1
ATOM 1461 N N . THR A 1 189 ? -20.859 2.589 25.594 1.00 89.50 189 THR A N 1
ATOM 1462 C CA . THR A 1 189 ? -22.157 1.908 25.597 1.00 89.50 189 THR A CA 1
ATOM 1463 C C . THR A 1 189 ? -22.369 1.164 26.908 1.00 89.50 189 THR A C 1
ATOM 1465 O O . THR A 1 189 ? -23.417 1.328 27.528 1.00 89.50 189 THR A O 1
ATOM 1468 N N . TYR A 1 190 ? -21.348 0.441 27.378 1.00 89.00 190 TYR A N 1
ATOM 1469 C CA . TYR A 1 190 ? -21.377 -0.262 28.658 1.00 89.00 190 TYR A CA 1
ATOM 1470 C C . TYR A 1 190 ? -21.663 0.698 29.825 1.00 89.00 190 TYR A C 1
ATOM 1472 O O . TYR A 1 190 ? -22.610 0.494 30.583 1.00 89.00 190 TYR A O 1
ATOM 1480 N N . ILE A 1 191 ? -20.899 1.793 29.945 1.00 88.62 191 ILE A N 1
ATOM 1481 C CA . ILE A 1 191 ? -21.080 2.770 31.032 1.00 88.62 191 ILE A CA 1
ATOM 1482 C C . ILE A 1 191 ? -22.456 3.441 30.950 1.00 88.62 191 ILE A C 1
ATOM 1484 O O . ILE A 1 191 ? -23.101 3.634 31.978 1.00 88.62 191 ILE A O 1
ATOM 1488 N N . ALA A 1 192 ? -22.917 3.803 29.752 1.00 88.62 192 ALA A N 1
ATOM 1489 C CA . ALA A 1 192 ? -24.209 4.459 29.581 1.00 88.62 192 ALA A CA 1
ATOM 1490 C C . ALA A 1 192 ? -25.378 3.533 29.946 1.00 88.62 192 ALA A C 1
ATOM 1492 O O . ALA A 1 192 ? -26.291 3.955 30.655 1.00 88.62 192 ALA A O 1
ATOM 1493 N N . PHE A 1 193 ? -25.337 2.277 29.496 1.00 89.12 193 PHE A N 1
ATOM 1494 C CA . PHE A 1 193 ? -26.384 1.292 29.750 1.00 89.12 193 PHE A CA 1
ATOM 1495 C C . PHE A 1 193 ? -26.466 0.930 31.236 1.00 89.12 193 PHE A C 1
ATOM 1497 O O . PHE A 1 193 ? -27.509 1.113 31.867 1.00 89.12 193 PHE A O 1
ATOM 1504 N N . TYR A 1 194 ? -25.347 0.500 31.824 1.00 86.25 194 TYR A N 1
ATOM 1505 C CA . TYR A 1 194 ? -25.323 0.075 33.222 1.00 86.25 194 TYR A CA 1
ATOM 1506 C C . TYR A 1 194 ? -25.402 1.244 34.200 1.00 86.25 194 TYR A C 1
ATOM 1508 O O . TYR A 1 194 ? -26.013 1.114 35.257 1.00 86.25 194 TYR A O 1
ATOM 1516 N N . GLY A 1 195 ? -24.868 2.413 33.839 1.00 86.00 195 GLY A N 1
ATOM 1517 C CA . GLY A 1 195 ? -25.041 3.631 34.625 1.00 86.00 195 GLY A CA 1
ATOM 1518 C C . GLY A 1 195 ? -26.509 4.046 34.724 1.00 86.00 195 GLY A C 1
ATOM 1519 O O . GLY A 1 195 ? -26.979 4.365 35.814 1.00 86.00 195 GLY A O 1
ATOM 1520 N N . ALA A 1 196 ? -27.255 3.975 33.616 1.00 87.94 196 ALA A N 1
ATOM 1521 C CA . ALA A 1 196 ? -28.690 4.249 33.621 1.00 87.94 196 ALA A CA 1
ATOM 1522 C C . ALA A 1 196 ? -29.470 3.200 34.431 1.00 87.94 196 ALA A C 1
ATOM 1524 O O . ALA A 1 196 ? -30.346 3.560 35.216 1.00 87.94 196 ALA A O 1
ATOM 1525 N N . GLN A 1 197 ? -29.121 1.916 34.295 1.00 87.56 197 GLN A N 1
ATOM 1526 C CA . GLN A 1 197 ? -29.741 0.834 35.067 1.00 87.56 197 GLN A CA 1
ATOM 1527 C C . GLN A 1 197 ? -29.478 0.965 36.578 1.00 87.56 197 GLN A C 1
ATOM 1529 O O . GLN A 1 197 ? -30.355 0.663 37.383 1.00 87.56 197 GLN A O 1
ATOM 1534 N N . ALA A 1 198 ? -28.304 1.470 36.962 1.00 85.19 198 ALA A N 1
ATOM 1535 C CA . ALA A 1 198 ? -27.940 1.774 38.345 1.00 85.19 198 ALA A CA 1
ATOM 1536 C C . ALA A 1 198 ? -28.578 3.072 38.885 1.00 85.19 198 ALA A C 1
ATOM 1538 O O . ALA A 1 198 ? -28.330 3.446 40.030 1.00 85.19 198 ALA A O 1
ATOM 1539 N N . GLY A 1 199 ? -29.389 3.772 38.082 1.00 88.75 199 GLY A N 1
ATOM 1540 C CA . GLY A 1 199 ? -30.086 4.994 38.488 1.00 88.75 199 GLY A CA 1
ATOM 1541 C C . GLY A 1 199 ? -29.215 6.253 38.502 1.00 88.75 199 GLY A C 1
ATOM 1542 O O . GLY A 1 199 ? -29.603 7.249 39.115 1.00 88.75 199 GLY A O 1
ATOM 1543 N N . LEU A 1 200 ? -28.049 6.246 37.844 1.00 88.81 200 LEU A N 1
ATOM 1544 C CA . LEU A 1 200 ? -27.236 7.455 37.706 1.00 88.81 200 LEU A CA 1
ATOM 1545 C C . LEU A 1 200 ? -27.961 8.489 36.840 1.00 88.81 200 LEU A C 1
ATOM 1547 O O . LEU A 1 200 ? -28.546 8.164 35.805 1.00 88.81 200 LEU A O 1
ATOM 1551 N N . SER A 1 201 ? -27.881 9.761 37.240 1.00 90.94 201 SER A N 1
ATOM 1552 C CA . SER A 1 201 ? -28.419 10.848 36.425 1.00 90.94 201 SER A CA 1
ATOM 1553 C C . SER A 1 201 ? -27.640 10.976 35.115 1.00 90.94 201 SER A C 1
ATOM 1555 O O . SER A 1 201 ? -26.455 10.630 35.024 1.00 90.94 201 SER A O 1
ATOM 1557 N N . ARG A 1 202 ? -28.294 11.526 34.091 1.00 89.81 202 ARG A N 1
ATOM 1558 C CA . ARG A 1 202 ? -27.668 11.778 32.789 1.00 89.81 202 ARG A CA 1
ATOM 1559 C C . ARG A 1 202 ? -26.393 12.614 32.926 1.00 89.81 202 ARG A C 1
ATOM 1561 O O . ARG A 1 202 ? -25.400 12.321 32.266 1.00 89.81 202 ARG A O 1
ATOM 1568 N N . GLU A 1 203 ? -26.413 13.625 33.788 1.00 90.88 203 GLU A N 1
ATOM 1569 C CA . GLU A 1 203 ? -25.284 14.524 34.038 1.00 90.88 203 GLU A CA 1
ATOM 1570 C C . GLU A 1 203 ? -24.097 13.761 34.633 1.00 90.88 203 GLU A C 1
ATOM 1572 O O . GLU A 1 203 ? -22.955 13.973 34.223 1.00 90.88 203 GLU A O 1
ATOM 1577 N N . ARG A 1 204 ? -24.364 12.822 35.552 1.00 87.69 204 ARG A N 1
ATOM 1578 C CA . ARG A 1 204 ? -23.329 11.986 36.170 1.00 87.69 204 ARG A CA 1
ATOM 1579 C C . ARG A 1 204 ? -22.718 11.013 35.165 1.00 87.69 204 ARG A C 1
ATOM 1581 O O . ARG A 1 204 ? -21.500 10.859 35.125 1.00 87.69 204 ARG A O 1
ATOM 1588 N N . ILE A 1 205 ? -23.541 10.403 34.311 1.00 89.44 205 ILE A N 1
ATOM 1589 C CA . ILE A 1 205 ? -23.071 9.527 33.228 1.00 89.44 205 ILE A CA 1
ATOM 1590 C C . ILE A 1 205 ? -22.204 10.318 32.239 1.00 89.44 205 ILE A C 1
ATOM 1592 O O . ILE A 1 205 ? -21.118 9.867 31.868 1.00 89.44 205 ILE A O 1
ATOM 1596 N N . GLU A 1 206 ? -22.626 11.523 31.845 1.00 90.00 206 GLU A N 1
ATOM 1597 C CA . GLU A 1 206 ? -21.828 12.381 30.966 1.00 90.00 206 GLU A CA 1
ATOM 1598 C C . GLU A 1 206 ? -20.483 12.745 31.610 1.00 90.00 206 GLU A C 1
ATOM 1600 O O . GLU A 1 206 ? -19.444 12.648 30.956 1.00 90.00 206 GLU A O 1
ATOM 1605 N N . GLU A 1 207 ? -20.471 13.110 32.895 1.00 89.50 207 GLU A N 1
ATOM 1606 C CA . GLU A 1 207 ? -19.249 13.426 33.644 1.00 89.50 207 GLU A CA 1
ATOM 1607 C C . GLU A 1 207 ? -18.243 12.260 33.636 1.00 89.50 207 GLU A C 1
ATOM 1609 O O . GLU A 1 207 ? -17.029 12.471 33.495 1.00 89.50 207 GLU A O 1
ATOM 1614 N N . ILE A 1 208 ? -18.745 11.029 33.758 1.00 87.56 208 ILE A N 1
ATOM 1615 C CA . ILE A 1 208 ? -17.942 9.803 33.748 1.00 87.56 208 ILE A CA 1
ATOM 1616 C C . ILE A 1 208 ? -17.378 9.525 32.350 1.00 87.56 208 ILE A C 1
ATOM 1618 O O . ILE A 1 208 ? -16.200 9.191 32.222 1.00 87.56 208 ILE A O 1
ATOM 1622 N N . ILE A 1 209 ? -18.181 9.688 31.297 1.00 90.31 209 ILE A N 1
ATOM 1623 C CA . ILE A 1 209 ? -17.799 9.307 29.929 1.00 90.31 209 ILE A CA 1
ATOM 1624 C C . ILE A 1 209 ? -16.987 10.400 29.212 1.00 90.31 209 ILE A C 1
ATOM 1626 O O . ILE A 1 209 ? -16.159 10.100 28.344 1.00 90.31 209 ILE A O 1
ATOM 1630 N N . ARG A 1 210 ? -17.166 11.676 29.573 1.00 90.44 210 ARG A N 1
ATOM 1631 C CA . ARG A 1 210 ? -16.526 12.835 28.921 1.00 90.44 210 ARG A CA 1
ATOM 1632 C C . ARG A 1 210 ? -15.004 12.686 28.699 1.00 90.44 210 ARG A C 1
ATOM 1634 O O . ARG A 1 210 ? -14.546 13.052 27.613 1.00 90.44 210 ARG A O 1
ATOM 1641 N N . PRO A 1 211 ? -14.199 12.131 29.629 1.00 88.00 211 PRO A N 1
ATOM 1642 C CA . PRO A 1 211 ? -12.774 11.881 29.394 1.00 88.00 211 PRO A CA 1
ATOM 1643 C C . PRO A 1 211 ? -12.487 10.912 28.233 1.00 88.00 211 PRO A C 1
ATOM 1645 O O . PRO A 1 211 ? -11.543 11.141 27.477 1.00 88.00 211 PRO A O 1
ATOM 1648 N N . ILE A 1 212 ? -13.306 9.867 28.054 1.00 88.69 212 ILE A N 1
ATOM 1649 C CA . ILE A 1 212 ? -13.183 8.903 26.944 1.00 88.69 212 ILE A CA 1
ATOM 1650 C C . ILE A 1 212 ? -13.619 9.554 25.633 1.00 88.69 212 ILE A C 1
ATOM 1652 O O . ILE A 1 212 ? -12.927 9.449 24.620 1.00 88.69 212 ILE A O 1
ATOM 1656 N N . LEU A 1 213 ? -14.748 10.267 25.645 1.00 88.00 213 LEU A N 1
ATOM 1657 C CA . LEU A 1 213 ? -15.263 10.975 24.469 1.00 88.00 213 LEU A CA 1
ATOM 1658 C C . LEU A 1 213 ? -14.214 11.931 23.888 1.00 88.00 213 LEU A C 1
ATOM 1660 O O . LEU A 1 213 ? -13.923 11.880 22.689 1.00 88.00 213 LEU A O 1
ATOM 1664 N N . ASN A 1 214 ? -13.584 12.724 24.758 1.00 88.19 214 ASN A N 1
ATOM 1665 C CA . ASN A 1 214 ? -12.582 13.722 24.386 1.00 88.19 214 ASN A CA 1
ATOM 1666 C C . ASN A 1 214 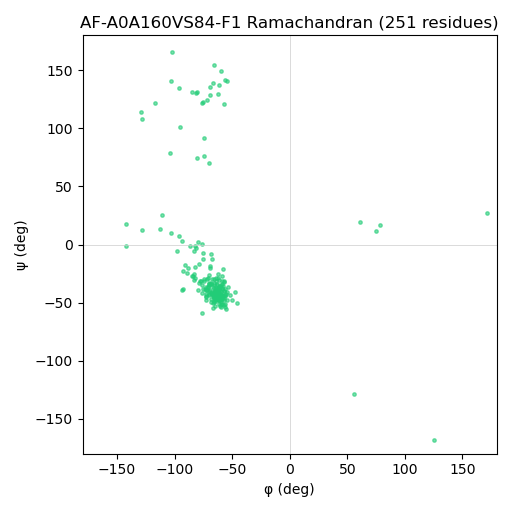? -11.206 13.138 24.034 1.00 88.19 214 ASN A C 1
ATOM 1668 O O . ASN A 1 214 ? -10.368 13.854 23.479 1.00 88.19 214 ASN A O 1
ATOM 1672 N N . TYR A 1 215 ? -10.947 11.860 24.323 1.00 87.00 215 TYR A N 1
ATOM 1673 C CA . TYR A 1 215 ? -9.701 11.209 23.924 1.00 87.00 215 TYR A CA 1
ATOM 1674 C C . TYR A 1 215 ? -9.585 11.196 22.393 1.00 87.00 215 TYR A C 1
ATOM 1676 O O . TYR A 1 215 ? -10.501 10.777 21.695 1.00 87.00 215 TYR A O 1
ATOM 1684 N N . ARG A 1 216 ? -8.463 11.636 21.827 1.00 82.00 216 ARG A N 1
ATOM 1685 C CA . ARG A 1 216 ? -8.195 11.493 20.389 1.00 82.00 216 ARG A CA 1
ATOM 1686 C C . ARG A 1 216 ? -6.974 10.613 20.213 1.00 82.00 216 ARG A C 1
ATOM 1688 O O . ARG A 1 216 ? -5.909 10.946 20.734 1.00 82.00 216 ARG A O 1
ATOM 1695 N N . ARG A 1 217 ? -7.143 9.505 19.484 1.00 78.88 217 ARG A N 1
ATOM 1696 C CA . ARG A 1 217 ? -6.023 8.647 19.103 1.00 78.88 217 ARG A CA 1
ATOM 1697 C C . ARG A 1 217 ? -5.066 9.463 18.246 1.00 78.88 217 ARG A C 1
ATOM 1699 O O . ARG A 1 217 ? -5.487 10.243 17.393 1.00 78.88 217 ARG A O 1
ATOM 1706 N N . ARG A 1 218 ? -3.774 9.306 18.507 1.00 76.38 218 ARG A N 1
ATOM 1707 C CA . ARG A 1 218 ? -2.743 9.973 17.726 1.00 76.38 218 ARG A CA 1
ATOM 1708 C C . ARG A 1 218 ? -2.599 9.265 16.387 1.00 76.38 218 ARG A C 1
ATOM 1710 O O . ARG A 1 218 ? -2.324 8.071 16.351 1.00 76.38 218 ARG A O 1
ATOM 1717 N N . GLU A 1 219 ? -2.776 10.004 15.304 1.00 73.94 219 GLU A N 1
ATOM 1718 C CA . GLU A 1 219 ? -2.504 9.501 13.963 1.00 73.94 219 GLU A CA 1
ATOM 1719 C C . GLU A 1 219 ? -1.019 9.693 13.652 1.00 73.94 219 GLU A C 1
ATOM 1721 O O . GLU A 1 219 ? -0.446 10.761 13.884 1.00 73.94 219 GLU A O 1
ATOM 1726 N N . TYR A 1 220 ? -0.377 8.634 13.165 1.00 69.69 220 TYR A N 1
ATOM 1727 C CA . TYR A 1 220 ? 1.029 8.668 12.777 1.00 69.69 220 TYR A CA 1
ATOM 1728 C C . TYR A 1 220 ? 1.141 8.748 11.261 1.00 69.69 220 TYR A C 1
ATOM 1730 O O . TYR A 1 220 ? 0.422 8.058 10.539 1.00 69.69 220 TYR A O 1
ATOM 1738 N N . SER A 1 221 ? 2.100 9.539 10.779 1.00 62.03 221 SER A N 1
ATOM 1739 C CA . SER A 1 221 ? 2.438 9.555 9.359 1.00 62.03 221 SER A CA 1
ATOM 1740 C C . SER A 1 221 ? 2.895 8.165 8.898 1.00 62.03 221 SER A C 1
ATOM 1742 O O . SER A 1 221 ? 3.512 7.392 9.644 1.00 62.03 221 SER A O 1
ATOM 1744 N N . ILE A 1 222 ? 2.630 7.856 7.630 1.00 60.50 222 ILE A N 1
ATOM 1745 C CA . ILE A 1 222 ? 3.082 6.623 6.972 1.00 60.50 222 ILE A CA 1
ATOM 1746 C C . ILE A 1 222 ? 4.615 6.509 7.053 1.00 60.50 222 ILE A C 1
ATOM 1748 O O . ILE A 1 222 ? 5.138 5.414 7.241 1.00 60.50 222 ILE A O 1
ATOM 1752 N N . LEU A 1 223 ? 5.320 7.645 7.037 1.00 51.34 223 LEU A N 1
ATOM 1753 C CA . LEU A 1 223 ? 6.783 7.730 7.073 1.00 51.34 223 LEU A CA 1
ATOM 1754 C C . LEU A 1 223 ? 7.395 7.595 8.479 1.00 51.34 223 LEU A C 1
ATOM 1756 O O . LEU A 1 223 ? 8.616 7.621 8.622 1.00 51.34 223 LEU A O 1
ATOM 1760 N N . THR A 1 224 ? 6.590 7.484 9.540 1.00 60.12 224 THR A N 1
ATOM 1761 C CA . THR A 1 224 ? 7.124 7.378 10.904 1.00 60.12 224 THR A CA 1
ATOM 1762 C C . THR A 1 224 ? 7.824 6.021 11.120 1.00 60.12 224 THR A C 1
ATOM 1764 O O . THR A 1 224 ? 7.200 4.983 10.877 1.00 60.12 224 THR A O 1
ATOM 1767 N N . PRO A 1 225 ? 9.077 5.990 11.627 1.00 57.09 225 PRO A N 1
ATOM 1768 C CA . PRO A 1 225 ? 9.806 4.746 11.883 1.00 57.09 225 PRO A CA 1
ATOM 1769 C C . PRO A 1 225 ? 9.061 3.784 12.821 1.00 57.09 225 PRO A C 1
ATOM 1771 O O . PRO A 1 225 ? 8.478 4.208 13.822 1.00 57.09 225 PRO A O 1
ATOM 1774 N N . LYS A 1 226 ? 9.130 2.472 12.544 1.00 58.00 226 LYS A N 1
ATOM 1775 C CA . LYS A 1 226 ? 8.399 1.433 13.301 1.00 58.00 226 LYS A CA 1
ATOM 1776 C C . LYS A 1 226 ? 8.699 1.448 14.805 1.00 58.00 226 LYS A C 1
ATOM 1778 O O . LYS A 1 226 ? 7.774 1.405 15.609 1.00 58.00 226 LYS A O 1
ATOM 1783 N N . TRP A 1 227 ? 9.968 1.575 15.194 1.00 61.19 227 TRP A N 1
ATOM 1784 C CA . TRP A 1 227 ? 10.374 1.618 16.607 1.00 61.19 227 TRP A CA 1
ATOM 1785 C C . TRP A 1 227 ? 9.733 2.793 17.366 1.00 61.19 227 TRP A C 1
ATOM 1787 O O . TRP A 1 227 ? 9.348 2.653 18.527 1.00 61.19 227 TRP A O 1
ATOM 1797 N N . TRP A 1 228 ? 9.556 3.931 16.690 1.00 66.81 228 TRP A N 1
ATOM 1798 C CA . TRP A 1 228 ? 8.908 5.109 17.254 1.00 66.81 228 TRP A CA 1
ATOM 1799 C C . TRP A 1 228 ? 7.400 4.905 17.394 1.00 66.81 228 TRP A C 1
ATOM 1801 O O . TRP A 1 228 ? 6.842 5.227 18.441 1.00 66.81 228 TRP A O 1
ATOM 1811 N N . LYS A 1 229 ? 6.744 4.312 16.383 1.00 68.31 229 LYS A N 1
ATOM 1812 C CA . LYS A 1 229 ? 5.316 3.950 16.460 1.00 68.31 229 LYS A CA 1
ATOM 1813 C C . LYS A 1 229 ? 5.043 3.028 17.649 1.00 68.31 229 LYS A C 1
ATOM 1815 O O . LYS A 1 229 ? 4.164 3.327 18.447 1.00 68.31 229 LYS A O 1
ATOM 1820 N N . VAL A 1 230 ? 5.852 1.980 17.830 1.00 68.38 230 VAL A N 1
ATOM 1821 C CA . VAL A 1 230 ? 5.728 1.052 18.969 1.00 68.38 230 VAL A CA 1
ATOM 1822 C C . VAL A 1 230 ? 5.909 1.778 20.302 1.00 68.38 230 VAL A C 1
ATOM 1824 O O . VAL A 1 230 ? 5.119 1.590 21.225 1.00 68.38 230 VAL A O 1
ATOM 1827 N N . MET A 1 231 ? 6.928 2.635 20.419 1.00 73.56 231 MET A N 1
ATOM 1828 C CA . MET A 1 231 ? 7.158 3.398 21.648 1.00 73.56 231 MET A CA 1
ATOM 1829 C C . MET A 1 231 ? 5.982 4.331 21.971 1.00 73.56 231 MET A C 1
ATOM 1831 O O . MET A 1 231 ? 5.604 4.473 23.135 1.00 73.56 231 MET A O 1
ATOM 1835 N N . MET A 1 232 ? 5.400 4.962 20.951 1.00 77.12 232 MET A N 1
ATOM 1836 C CA . MET A 1 232 ? 4.290 5.894 21.120 1.00 77.12 232 MET A CA 1
ATOM 1837 C C . MET A 1 232 ? 2.969 5.177 21.410 1.00 77.12 232 MET A C 1
ATOM 1839 O O . MET A 1 232 ? 2.248 5.632 22.292 1.00 77.12 232 MET A O 1
ATOM 1843 N N . GLU A 1 233 ? 2.687 4.032 20.785 1.00 78.25 233 GLU A N 1
ATOM 1844 C CA . GLU A 1 233 ? 1.515 3.212 21.128 1.00 78.25 233 GLU A CA 1
ATOM 1845 C C . GLU A 1 233 ? 1.594 2.696 22.571 1.00 78.25 233 GLU A C 1
ATOM 1847 O O . GLU A 1 233 ? 0.611 2.779 23.300 1.00 78.25 233 GLU A O 1
ATOM 1852 N N . LYS A 1 234 ? 2.778 2.300 23.068 1.00 79.25 234 LYS A N 1
ATOM 1853 C CA . LYS A 1 234 ? 2.948 1.968 24.499 1.00 79.25 234 LYS A CA 1
ATOM 1854 C C . LYS A 1 234 ? 2.584 3.131 25.430 1.00 79.25 234 LYS A C 1
ATOM 1856 O O . LYS A 1 234 ? 2.055 2.909 26.517 1.00 79.25 234 LYS A O 1
ATOM 1861 N N . ARG A 1 235 ? 2.876 4.375 25.032 1.00 80.06 235 ARG A N 1
ATOM 1862 C CA . ARG A 1 235 ? 2.481 5.570 25.801 1.00 80.06 235 ARG A CA 1
ATOM 1863 C C . ARG A 1 235 ? 0.982 5.833 25.707 1.00 80.06 235 ARG A C 1
ATOM 1865 O O . ARG A 1 235 ? 0.383 6.214 26.706 1.00 80.06 235 ARG A O 1
ATOM 1872 N N . GLU A 1 236 ? 0.382 5.626 24.539 1.00 84.56 236 GLU A N 1
ATOM 1873 C CA . GLU A 1 236 ? -1.063 5.773 24.353 1.00 84.56 236 GLU A CA 1
ATOM 18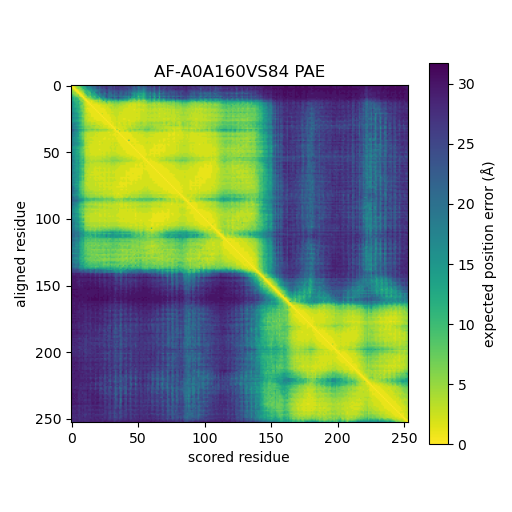74 C C . GLU A 1 236 ? -1.844 4.740 25.167 1.00 84.56 236 GLU A C 1
ATOM 1876 O O . GLU A 1 236 ? -2.802 5.115 25.834 1.00 84.56 236 GLU A O 1
ATOM 1881 N N . VAL A 1 237 ? -1.395 3.483 25.208 1.00 83.88 237 VAL A N 1
ATOM 1882 C CA . VAL A 1 237 ? -1.972 2.439 26.068 1.00 83.88 237 VAL A CA 1
ATOM 1883 C C . VAL A 1 237 ? -1.960 2.885 27.530 1.00 83.88 237 VAL A C 1
ATOM 1885 O O . VAL A 1 237 ? -3.024 2.987 28.130 1.00 83.88 237 VAL A O 1
ATOM 1888 N N . LYS A 1 238 ? -0.803 3.292 28.074 1.00 82.25 238 LYS A N 1
ATOM 1889 C CA . LYS A 1 238 ? -0.715 3.819 29.452 1.00 82.25 238 LYS A CA 1
ATOM 1890 C C . LYS A 1 238 ? -1.643 5.007 29.706 1.00 82.25 238 LYS A C 1
ATOM 1892 O O . LYS A 1 238 ? -2.243 5.120 30.768 1.00 82.25 238 LYS A O 1
ATOM 1897 N N . ARG A 1 239 ? -1.795 5.898 28.728 1.00 84.94 239 ARG A N 1
ATOM 1898 C CA . ARG A 1 239 ? -2.710 7.036 28.846 1.00 84.94 239 ARG A CA 1
ATOM 1899 C C . ARG A 1 239 ? -4.171 6.584 28.912 1.00 84.94 239 ARG A C 1
ATOM 1901 O O . ARG A 1 239 ? -4.941 7.128 29.699 1.00 84.94 239 ARG A O 1
ATOM 1908 N N . ARG A 1 240 ? -4.565 5.601 28.099 1.00 87.06 240 ARG A N 1
ATOM 1909 C CA . ARG A 1 240 ? -5.916 5.013 28.129 1.00 87.06 240 ARG A CA 1
ATOM 1910 C C . ARG A 1 240 ? -6.164 4.287 29.450 1.00 87.06 240 ARG A C 1
ATOM 1912 O O . ARG A 1 240 ? -7.220 4.462 30.044 1.00 87.06 240 ARG A O 1
ATOM 1919 N N . GLU A 1 241 ? -5.174 3.563 29.955 1.00 84.56 241 GLU A N 1
ATOM 1920 C CA . GLU A 1 241 ? -5.208 2.935 31.278 1.00 84.56 241 GLU A CA 1
ATOM 1921 C C . GLU A 1 241 ? -5.458 3.943 32.411 1.00 84.56 241 GLU A C 1
ATOM 1923 O O . GLU A 1 241 ? -6.294 3.715 33.287 1.00 84.56 241 GLU A O 1
ATOM 1928 N N . GLU A 1 242 ? -4.755 5.078 32.397 1.00 86.00 242 GLU A N 1
ATOM 1929 C CA . GLU A 1 242 ? -4.948 6.157 33.372 1.00 86.00 242 GLU A CA 1
ATOM 1930 C C . GLU A 1 242 ? -6.358 6.758 33.301 1.00 86.00 242 GLU A C 1
ATOM 1932 O O . GLU A 1 242 ? -6.949 7.057 34.342 1.00 86.00 242 GLU A O 1
ATOM 1937 N N . LEU A 1 243 ? -6.930 6.881 32.096 1.00 88.06 243 LEU A N 1
ATOM 1938 C CA . LEU A 1 243 ? -8.317 7.319 31.916 1.00 88.06 243 LEU A CA 1
ATOM 1939 C C . LEU A 1 243 ? -9.306 6.349 32.571 1.00 88.06 243 LEU A C 1
ATOM 1941 O O . LEU A 1 243 ? -10.183 6.795 33.310 1.00 88.06 243 LEU A O 1
ATOM 1945 N N . ILE A 1 244 ? -9.136 5.039 32.363 1.00 86.50 244 ILE A N 1
ATOM 1946 C CA . ILE A 1 244 ? -9.991 4.017 32.984 1.00 86.50 244 ILE A CA 1
ATOM 1947 C C . ILE A 1 244 ? -9.873 4.042 34.507 1.00 86.50 244 ILE A C 1
ATOM 1949 O O . ILE A 1 244 ? -10.886 4.069 35.203 1.00 86.50 244 ILE A O 1
ATOM 1953 N N . LYS A 1 245 ? -8.653 4.125 35.050 1.00 84.75 245 LYS A N 1
ATOM 1954 C CA . LYS A 1 245 ? -8.444 4.264 36.503 1.00 84.75 245 LYS A CA 1
ATOM 1955 C C . LYS A 1 245 ? -9.118 5.519 37.061 1.00 84.75 245 LYS A C 1
ATOM 1957 O O . LYS A 1 245 ? -9.667 5.490 38.160 1.00 84.75 245 LYS A O 1
ATOM 1962 N N . GLY A 1 246 ? -9.095 6.619 36.308 1.00 84.31 246 GLY A N 1
ATOM 1963 C CA . GLY A 1 246 ? -9.802 7.848 36.659 1.00 84.31 246 GLY A CA 1
ATOM 1964 C C . GLY A 1 246 ? -11.322 7.680 36.702 1.00 84.31 246 GLY A C 1
ATOM 1965 O O . GLY A 1 246 ? -11.967 8.286 37.554 1.00 84.31 246 GLY A O 1
ATOM 1966 N N . ILE A 1 247 ? -11.883 6.849 35.824 1.00 85.56 247 ILE A N 1
ATOM 1967 C CA . ILE A 1 247 ? -13.318 6.544 35.764 1.00 85.56 247 ILE A CA 1
ATOM 1968 C C . ILE A 1 247 ? -13.750 5.662 36.928 1.00 85.56 247 ILE A C 1
ATOM 1970 O O . ILE A 1 247 ? -14.710 6.007 37.611 1.00 85.56 247 ILE A O 1
ATOM 1974 N N . LEU A 1 248 ? -13.012 4.586 37.209 1.00 82.19 248 LEU A N 1
ATOM 1975 C CA . LEU A 1 248 ? -13.311 3.689 38.330 1.00 82.19 248 LEU A CA 1
ATOM 1976 C C . LEU A 1 248 ? -13.362 4.456 39.661 1.00 82.19 248 LEU A C 1
ATOM 1978 O O . LEU A 1 248 ? -14.330 4.348 40.404 1.00 82.19 248 LEU A O 1
ATOM 1982 N N . ARG A 1 249 ? -12.405 5.364 39.895 1.00 81.00 249 ARG A N 1
ATOM 1983 C CA . ARG A 1 249 ? -12.396 6.239 41.085 1.00 81.00 249 ARG A CA 1
ATOM 1984 C C . ARG A 1 249 ? -13.589 7.194 41.184 1.00 81.00 249 ARG A C 1
ATOM 1986 O O . ARG A 1 249 ? -13.880 7.683 42.271 1.00 81.00 249 ARG A O 1
ATOM 1993 N N . ARG A 1 250 ? -14.220 7.550 40.061 1.00 77.94 250 ARG A N 1
ATOM 1994 C CA . ARG A 1 250 ? -15.421 8.404 40.039 1.00 77.94 250 ARG A CA 1
ATOM 1995 C C . ARG A 1 250 ? -16.696 7.602 40.262 1.00 77.94 250 ARG A C 1
ATOM 1997 O O . ARG A 1 250 ? -17.656 8.176 40.749 1.00 77.94 250 ARG A O 1
ATOM 2004 N N . LEU A 1 251 ? -16.694 6.321 39.897 1.00 73.88 251 LEU A N 1
ATOM 2005 C CA . LEU A 1 251 ? -17.799 5.395 40.146 1.00 73.88 251 LEU A CA 1
ATOM 2006 C C . LEU A 1 251 ? -17.872 4.966 41.619 1.00 73.88 251 LEU A C 1
ATOM 2008 O O . LEU A 1 251 ? -18.959 4.723 42.120 1.00 73.88 251 LEU A O 1
ATOM 2012 N N . GLU A 1 252 ? -16.737 4.921 42.319 1.00 69.94 252 GLU A N 1
ATOM 2013 C CA . GLU A 1 252 ? -16.667 4.644 43.766 1.00 69.94 252 GLU A CA 1
ATOM 2014 C C . GLU A 1 252 ? -17.103 5.828 44.658 1.00 69.94 252 GLU A C 1
ATOM 2016 O O . GLU A 1 252 ? -17.174 5.675 45.877 1.00 69.94 252 GLU A O 1
ATOM 2021 N N . ARG A 1 253 ? -17.360 7.010 44.078 1.00 59.03 253 ARG A N 1
ATOM 2022 C CA . ARG A 1 253 ? -17.776 8.236 44.783 1.00 59.03 253 ARG A CA 1
ATOM 2023 C C . ARG A 1 253 ? -19.229 8.594 44.516 1.00 59.03 253 ARG A C 1
ATOM 2025 O O . ARG A 1 253 ? -19.913 8.920 45.505 1.00 59.03 253 ARG A O 1
#

Foldseek 3Di:
DPPDPVVVVVLVVVLVVQLVVLCVQLVCLVVDQQLSSLQSVLSSQLRNLCSVLVVVVLQNQLSNQLSVQSNVLSNVQSCVSVVVDPDRLSVVCSVLRSVLSNLVSLLVGPPVVVPPVSVVSNVVSVVVSCVSVVVSVCSSVPPVPPLVVLVVPPPPPPDPDDDPDPLVNLCVVLLCCCLRVVDLVSNLCSLVVVCVVVVHDPVLSCVLSVLSVPDDDDDDDPPDDPVVVSVVSVVSSVVSVVSVVVSVVSVVD